Protein AF-A0A0F9HYZ2-F1 (afdb_monomer)

Nearest PDB structures (foldseek):
  9g2z-assembly1_A  TM=2.216E-01  e=3.997E-01  Mycolicibacterium thermoresistibile ATCC 19527
  6b85-assembly1_J  TM=2.898E-01  e=3.476E+00  synthetic construct
  7t54-assembly1_A  TM=2.274E-01  e=3.948E+00  Acetivibrio thermocellus

Sequence (297 aa):
MLEGAAPRLAAAKRIWLPALTAAGLQQLTAVLLAAVLAETLLLRGVTRIGVHVPKGEGVTGVFQAASFLGSLAFNVASLLVIVLVVVILGSMVRRMEGGLSRPALVGLSGAMLLGLVLSLTTDALAADALFGVAVALLVGFITIVTISERRIGPAATLALILVAAAYLSYQYYVLSYLFYRILDYGAVPPLTIEVLRLGEALAVVAAAAAFWAWGLPRWRWVGKVGLAAVAAVLLALIIAGLSPASTMAILALWTTGLSLVLPFPVYLIALALYLLTLVACWRSGNAFWIAAGLLLV

pLDDT: mean 78.29, std 16.21, range [29.73, 96.56]

Radius of gyration: 22.11 Å; Cα contacts (8 Å, |Δi|>4): 276; chains: 1; bounding box: 71×53×55 Å

Secondary structure (DSSP, 8-state):
---------------------HHHHHHHHHHHHHHHHHHIIIIIIIIHHTTSS---HHHHHHHHHHHHHHHHHHHHHHHHHHHHHHHHHHHHHHHSPSSTHHHHHHHHHHHHHHHHHHHHH---HHHHHHHHHHHHHHHHHHHHHHHHHS---HHHHHHHHHHHHHHHHHHHHHHHHHHHHHTT--SPPTTHHHHHHHHHHHHHHHHHHHIIIIIGGGGGGTHHHHHHHHHHHHHHHHHHHTS-HHHHHHHHHHHH-----S-HHHHHHHHHHHHHHHHHHHHTT-HHHHHHHTT--

Foldseek 3Di:
DDDDDDDDDDPPPPPCPDPCDLVNLLVLLVLLVVLLVLLCCLPLNLLLVVVVDDDDPVNVVSNVVSNVSSVVSVVSNVVSLVVLVCSVLVVVLVPDDDDPLNVLSVVLVVQLVQLVVCVVVDVDLVSVLSNLVSVLVNLVSCLVCCVVVDPADPLVNLLSVLLSQLVNLQSCLVNQVSVCVVVVPPDDRPCNVVSNVVSLVSLLVSLVSLCVRQQVVQVVQCPPVNVVVLVVVLVVVVVVVVPPPVSVQVSCCVSPVDNCPDPPVSVSVSSSSLSSSLSSCSSVSVSVVNSVSVVSD

Structure (mmCIF, N/CA/C/O backbone):
data_AF-A0A0F9HYZ2-F1
#
_entry.id   AF-A0A0F9HYZ2-F1
#
loop_
_atom_site.group_PDB
_atom_site.id
_atom_site.type_symbol
_atom_site.label_atom_id
_atom_site.label_alt_id
_atom_site.label_comp_id
_atom_site.label_asym_id
_atom_site.label_entity_id
_atom_site.label_seq_id
_atom_site.pdbx_PDB_ins_code
_atom_site.Cartn_x
_atom_site.Cartn_y
_atom_site.Cartn_z
_atom_site.occupancy
_atom_site.B_iso_or_equiv
_atom_site.auth_seq_id
_atom_site.auth_comp_id
_atom_site.auth_asym_id
_atom_site.auth_atom_id
_atom_site.pdbx_PDB_model_num
ATOM 1 N N . MET A 1 1 ? -50.103 28.828 26.761 1.00 36.81 1 MET A N 1
ATOM 2 C CA . MET A 1 1 ? -51.012 28.235 25.758 1.00 36.81 1 MET A CA 1
ATOM 3 C C . MET A 1 1 ? -50.495 28.651 24.390 1.00 36.81 1 MET A C 1
ATOM 5 O O . MET A 1 1 ? -50.517 29.836 24.106 1.00 36.81 1 MET A O 1
ATOM 9 N N . LEU A 1 2 ? -49.664 27.783 23.800 1.00 34.94 2 LEU A N 1
ATOM 10 C CA . LEU A 1 2 ? -49.895 27.090 22.513 1.00 34.94 2 LEU A CA 1
ATOM 11 C C . LEU A 1 2 ? -49.725 28.042 21.313 1.00 34.94 2 LEU A C 1
ATOM 13 O O . LEU A 1 2 ? -50.524 28.944 21.125 1.00 34.94 2 LEU A O 1
ATOM 17 N N . GLU A 1 3 ? -48.558 28.039 20.665 1.00 36.94 3 GLU A N 1
ATOM 18 C CA . GLU A 1 3 ? -48.157 27.130 19.563 1.00 36.94 3 GLU A CA 1
ATOM 19 C C . GLU A 1 3 ? -48.729 27.552 18.198 1.00 36.94 3 GLU A C 1
ATOM 21 O O . GLU A 1 3 ? -49.930 27.720 18.033 1.00 36.94 3 GLU A O 1
ATOM 26 N N . GLY A 1 4 ? -47.846 27.692 17.204 1.00 33.38 4 GLY A N 1
ATOM 27 C CA . GLY A 1 4 ? -48.198 28.023 15.818 1.00 33.38 4 GLY A CA 1
ATOM 28 C C . GLY A 1 4 ? -46.956 28.329 14.976 1.00 33.38 4 GLY A C 1
ATOM 29 O O . GLY A 1 4 ? -46.698 29.471 14.630 1.00 33.38 4 GLY A O 1
ATOM 30 N N . ALA A 1 5 ? -46.042 27.365 14.851 1.00 33.62 5 ALA A N 1
ATOM 31 C CA . ALA A 1 5 ? -45.864 26.576 13.624 1.00 33.62 5 ALA A CA 1
ATOM 32 C C . ALA A 1 5 ? -45.033 27.293 12.539 1.00 33.62 5 ALA A C 1
ATOM 34 O O . ALA A 1 5 ? -45.554 27.847 11.575 1.00 33.62 5 ALA A O 1
ATOM 35 N N . ALA A 1 6 ? -43.706 27.195 12.672 1.00 33.78 6 ALA A N 1
ATOM 36 C CA . ALA A 1 6 ? -42.791 27.390 11.553 1.00 33.78 6 ALA A CA 1
ATOM 37 C C . ALA A 1 6 ? -42.947 26.225 10.548 1.00 33.78 6 ALA A C 1
ATOM 39 O O . ALA A 1 6 ? -43.028 25.062 10.965 1.00 33.78 6 ALA A O 1
ATOM 40 N N . PRO A 1 7 ? -43.000 26.500 9.233 1.00 39.50 7 PRO A N 1
ATOM 41 C CA . PRO A 1 7 ? -43.232 25.481 8.224 1.00 39.50 7 PRO A CA 1
ATOM 42 C C . PRO A 1 7 ? -42.049 24.516 8.115 1.00 39.50 7 PRO A C 1
ATOM 44 O O . PRO A 1 7 ? -40.881 24.899 8.044 1.00 39.50 7 PRO A O 1
ATOM 47 N N . ARG A 1 8 ? -42.415 23.233 8.088 1.00 34.19 8 ARG A N 1
ATOM 48 C CA . ARG A 1 8 ? -41.577 22.058 7.860 1.00 34.19 8 ARG A CA 1
ATOM 49 C C . ARG A 1 8 ? -40.626 22.293 6.685 1.00 34.19 8 ARG A C 1
ATOM 51 O O . ARG A 1 8 ? -41.053 22.298 5.532 1.00 34.19 8 ARG A O 1
ATOM 58 N N . LEU A 1 9 ? -39.334 22.415 6.987 1.00 35.69 9 LEU A N 1
ATOM 59 C CA . LEU A 1 9 ? -38.276 22.226 6.004 1.00 35.69 9 LEU A CA 1
ATOM 60 C C . LEU A 1 9 ? -38.453 20.841 5.391 1.00 35.69 9 LEU A C 1
ATOM 62 O O . LEU A 1 9 ? -38.445 19.819 6.083 1.00 35.69 9 LEU A O 1
ATOM 66 N N . ALA A 1 10 ? -38.690 20.871 4.085 1.00 34.06 10 ALA A N 1
ATOM 67 C CA . ALA A 1 10 ? -38.889 19.733 3.224 1.00 34.06 10 ALA A CA 1
ATOM 68 C C . ALA A 1 10 ? -37.905 18.618 3.573 1.00 34.06 10 ALA A C 1
ATOM 70 O O . ALA A 1 10 ? -36.692 18.824 3.653 1.00 34.06 10 ALA A O 1
ATOM 71 N N . ALA A 1 11 ? -38.470 17.430 3.770 1.00 33.75 11 ALA A N 1
ATOM 72 C CA . ALA A 1 11 ? -37.753 16.180 3.856 1.00 33.75 11 ALA A CA 1
ATOM 73 C C . ALA A 1 11 ? -36.820 16.063 2.644 1.00 33.75 11 ALA A C 1
ATOM 75 O O . ALA A 1 11 ? -37.230 15.656 1.556 1.00 33.75 11 ALA A O 1
ATOM 76 N N . ALA A 1 12 ? -35.553 16.433 2.840 1.00 34.28 12 ALA A N 1
ATOM 77 C CA . ALA A 1 12 ? -34.480 16.069 1.942 1.00 34.28 12 ALA A CA 1
ATOM 78 C C . ALA A 1 12 ? -34.480 14.544 1.909 1.00 34.28 12 ALA A C 1
ATOM 80 O O . ALA A 1 12 ? -34.113 13.885 2.885 1.00 34.28 12 ALA A O 1
ATOM 81 N N . LYS A 1 13 ? -35.008 14.013 0.804 1.00 32.47 13 LYS A N 1
ATOM 82 C CA . LYS A 1 13 ? -35.040 12.607 0.421 1.00 32.47 13 LYS A CA 1
ATOM 83 C C . LYS A 1 13 ? -33.661 12.033 0.753 1.00 32.47 13 LYS A C 1
ATOM 85 O O . LYS A 1 13 ? -32.703 12.261 0.018 1.00 32.47 13 LYS A O 1
ATOM 90 N N . ARG A 1 14 ? -33.536 11.374 1.914 1.00 35.06 14 ARG A N 1
ATOM 91 C CA . ARG A 1 14 ? -32.317 10.663 2.310 1.00 35.06 14 ARG A CA 1
ATOM 92 C C . ARG A 1 14 ? -32.100 9.646 1.209 1.00 35.06 14 ARG A C 1
ATOM 94 O O . ARG A 1 14 ? -32.836 8.665 1.133 1.00 35.06 14 ARG A O 1
ATOM 101 N N . ILE A 1 15 ? -31.142 9.923 0.332 1.00 31.34 15 ILE A N 1
ATOM 102 C CA . ILE A 1 15 ? -30.637 8.947 -0.619 1.00 31.34 15 ILE A CA 1
ATOM 103 C C . ILE A 1 15 ? -30.218 7.761 0.247 1.00 31.34 15 ILE A C 1
ATOM 105 O O . ILE A 1 15 ? -29.284 7.860 1.047 1.00 31.34 15 ILE A O 1
ATOM 109 N N . TRP A 1 16 ? -31.000 6.686 0.164 1.00 29.73 16 TRP A N 1
ATOM 110 C CA . TRP A 1 16 ? -30.748 5.408 0.811 1.00 29.73 16 TRP A CA 1
ATOM 111 C C . TRP A 1 16 ? -29.497 4.807 0.166 1.00 29.73 16 TRP A C 1
ATOM 113 O O . TRP A 1 16 ? -29.567 3.926 -0.680 1.00 29.73 16 TRP A O 1
ATOM 123 N N . LEU A 1 17 ? -28.325 5.324 0.527 1.00 41.1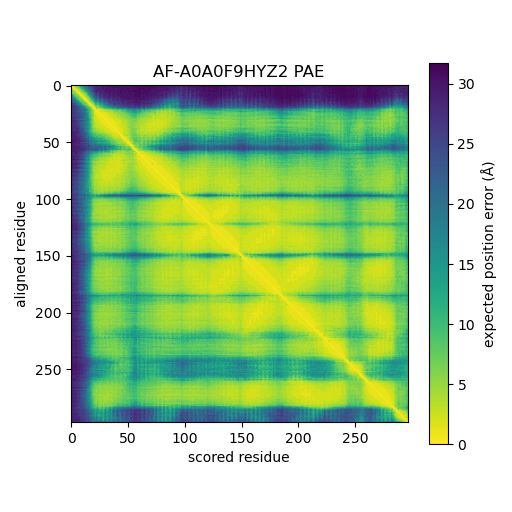2 17 LEU A N 1
ATOM 124 C CA . LEU A 1 17 ? -27.085 4.591 0.344 1.00 41.12 17 LEU A CA 1
ATOM 125 C C . LEU A 1 17 ? -27.088 3.501 1.417 1.00 41.12 17 LEU A C 1
ATOM 127 O O . LEU A 1 17 ? -27.117 3.862 2.601 1.00 41.12 17 LEU A O 1
ATOM 131 N N . PRO A 1 18 ? -27.105 2.210 1.035 1.00 40.06 18 PRO A N 1
ATOM 132 C CA . PRO A 1 18 ? -27.163 1.117 1.989 1.00 40.06 18 PRO A CA 1
ATOM 133 C C . PRO A 1 18 ? -26.040 1.314 3.000 1.00 40.06 18 PRO A C 1
ATOM 135 O O . PRO A 1 18 ? -24.881 1.523 2.636 1.00 40.06 18 PRO A O 1
ATOM 138 N N . ALA A 1 19 ? -26.390 1.323 4.285 1.00 46.69 19 ALA A N 1
ATOM 139 C CA . ALA A 1 19 ? -25.389 1.227 5.328 1.00 46.69 19 ALA A CA 1
ATOM 140 C C . ALA A 1 19 ? -24.615 -0.065 5.047 1.00 46.69 19 ALA A C 1
ATOM 142 O O . ALA A 1 19 ? -25.206 -1.142 5.119 1.00 46.69 19 ALA A O 1
ATOM 143 N N . LEU A 1 20 ? -23.341 0.037 4.645 1.00 56.59 20 LEU A N 1
ATOM 144 C CA . LEU A 1 20 ? -22.510 -1.144 4.439 1.00 56.59 20 LEU A CA 1
ATOM 145 C C . LEU A 1 20 ? -22.512 -1.930 5.746 1.00 56.59 20 LEU A C 1
ATOM 147 O O . LEU A 1 20 ? -21.946 -1.502 6.755 1.00 56.59 20 LEU A O 1
ATOM 151 N N . THR A 1 21 ? -23.202 -3.064 5.731 1.00 68.38 21 THR A N 1
ATOM 152 C CA . THR A 1 21 ? -23.179 -4.006 6.836 1.00 68.38 21 THR A CA 1
ATOM 153 C C . THR A 1 21 ? -21.754 -4.541 6.952 1.00 68.38 21 THR A C 1
ATOM 155 O O . THR A 1 21 ? -21.023 -4.619 5.961 1.00 68.38 21 THR A O 1
ATOM 158 N N . ALA A 1 22 ? -21.330 -4.922 8.159 1.00 66.12 22 ALA A N 1
ATOM 159 C CA . ALA A 1 22 ? -20.013 -5.531 8.360 1.00 66.12 22 ALA A CA 1
ATOM 160 C C . ALA A 1 22 ? -19.781 -6.727 7.410 1.00 66.12 22 ALA A C 1
ATOM 162 O O . ALA A 1 22 ? -18.667 -6.925 6.934 1.00 66.12 22 ALA A O 1
ATOM 163 N N . ALA A 1 23 ? -20.856 -7.445 7.063 1.00 69.81 23 ALA A N 1
ATOM 164 C CA . ALA A 1 23 ? -20.866 -8.521 6.079 1.00 69.81 23 ALA A CA 1
ATOM 165 C C . ALA A 1 23 ? -20.547 -8.050 4.649 1.00 69.81 23 ALA A C 1
ATOM 167 O O . ALA A 1 23 ? -19.760 -8.698 3.966 1.00 69.81 23 ALA A O 1
ATOM 168 N N . GLY A 1 24 ? -21.107 -6.922 4.198 1.00 73.69 24 GLY A N 1
ATOM 169 C CA . GLY A 1 24 ? -20.820 -6.374 2.869 1.00 73.69 24 GLY A CA 1
ATOM 170 C C . GLY A 1 24 ? -19.368 -5.916 2.728 1.00 73.69 24 GLY A C 1
ATOM 171 O O . GLY A 1 24 ? -18.732 -6.177 1.710 1.00 73.69 24 GLY A O 1
ATOM 172 N N . LEU A 1 25 ? -18.813 -5.299 3.778 1.00 71.81 25 LEU A N 1
ATOM 173 C CA . LEU A 1 25 ? -17.406 -4.901 3.782 1.00 71.81 25 LEU A CA 1
ATOM 174 C C . LEU A 1 25 ? -16.499 -6.134 3.791 1.00 71.81 25 LEU A C 1
ATOM 176 O O . LEU A 1 25 ? -15.576 -6.209 2.993 1.00 71.81 25 LEU A O 1
ATOM 180 N N . GLN A 1 26 ? -16.825 -7.143 4.603 1.00 72.50 26 GLN A N 1
ATOM 181 C CA . GLN A 1 26 ? -16.119 -8.418 4.589 1.00 72.50 26 GLN A CA 1
ATOM 182 C C . GLN A 1 26 ? -16.150 -9.058 3.194 1.00 72.50 26 GLN A C 1
ATOM 184 O O . GLN A 1 26 ? -15.096 -9.361 2.659 1.00 72.50 26 GLN A O 1
ATOM 189 N N . GLN A 1 27 ? -17.309 -9.200 2.548 1.00 78.38 27 GLN A N 1
ATOM 190 C CA . GLN A 1 27 ? -17.395 -9.773 1.197 1.00 78.38 27 GLN A CA 1
ATOM 191 C C . GLN A 1 27 ? -16.542 -9.015 0.177 1.00 78.38 27 GLN A C 1
ATOM 193 O O . GLN A 1 27 ? -15.761 -9.639 -0.539 1.00 78.38 27 GLN A O 1
ATOM 198 N N . LEU A 1 28 ? -16.635 -7.683 0.149 1.00 76.69 28 LEU A N 1
ATOM 199 C CA . LEU A 1 28 ? -15.840 -6.857 -0.761 1.00 76.69 28 LEU A CA 1
ATOM 200 C C . LEU A 1 28 ? -14.340 -7.084 -0.552 1.00 76.69 28 LEU A C 1
ATOM 202 O O . LEU A 1 28 ? -13.576 -7.223 -1.504 1.00 76.69 28 LEU A O 1
ATOM 206 N N . THR A 1 29 ? -13.935 -7.207 0.706 1.00 73.38 29 THR A N 1
ATOM 207 C CA . THR A 1 29 ? -12.559 -7.479 1.081 1.00 73.38 29 THR A CA 1
ATOM 208 C C . THR A 1 29 ? -12.093 -8.900 0.716 1.00 73.38 29 THR A C 1
ATOM 210 O O . THR A 1 29 ? -10.941 -9.074 0.325 1.00 73.38 29 THR A O 1
ATOM 213 N N . ALA A 1 30 ? -12.970 -9.911 0.761 1.00 74.75 30 ALA A N 1
ATOM 214 C CA . ALA A 1 30 ? -12.662 -11.267 0.279 1.00 74.75 30 ALA A CA 1
ATOM 215 C C . ALA A 1 30 ? -12.437 -11.283 -1.231 1.00 74.75 30 ALA A C 1
ATOM 217 O O . ALA A 1 30 ? -11.479 -11.892 -1.701 1.00 74.75 30 ALA A O 1
ATOM 218 N N . VAL A 1 31 ? -13.323 -10.623 -1.980 1.00 80.38 31 VAL A N 1
ATOM 219 C CA . VAL A 1 31 ? -13.220 -10.556 -3.442 1.00 80.38 31 VAL A CA 1
ATOM 220 C C . VAL A 1 31 ? -11.954 -9.803 -3.839 1.00 80.38 31 VAL A C 1
ATOM 222 O O . VAL A 1 31 ? -11.234 -10.263 -4.720 1.00 80.38 31 VAL A O 1
ATOM 225 N N . LEU A 1 32 ? -11.633 -8.707 -3.145 1.00 80.62 32 LEU A N 1
ATOM 226 C CA . LEU A 1 32 ? -10.382 -7.983 -3.352 1.00 80.62 32 LEU A CA 1
ATOM 227 C C . LEU A 1 32 ? -9.166 -8.883 -3.102 1.00 80.62 32 LEU A C 1
ATOM 229 O O . LEU A 1 32 ? -8.286 -8.958 -3.951 1.00 80.62 32 LEU A O 1
ATOM 233 N N . LEU A 1 33 ? -9.131 -9.606 -1.980 1.00 74.94 33 LEU A N 1
ATOM 234 C CA . LEU A 1 33 ? -8.027 -10.513 -1.662 1.00 74.94 33 LEU A CA 1
ATOM 235 C C . LEU A 1 33 ? -7.877 -11.618 -2.717 1.00 74.94 33 LEU A C 1
ATOM 237 O O . LEU A 1 33 ? -6.766 -11.914 -3.144 1.00 74.94 33 LEU A O 1
ATOM 241 N N . ALA A 1 34 ? -8.987 -12.201 -3.174 1.00 75.81 34 ALA A N 1
ATOM 242 C CA . ALA A 1 34 ? -8.970 -13.198 -4.240 1.00 75.81 34 ALA A CA 1
ATOM 243 C C . ALA A 1 34 ? -8.443 -12.616 -5.563 1.00 75.81 34 ALA A C 1
ATOM 245 O O . ALA A 1 34 ? -7.627 -13.256 -6.222 1.00 75.81 34 ALA A O 1
ATOM 246 N N . ALA A 1 35 ? -8.862 -11.400 -5.926 1.00 80.81 35 ALA A N 1
ATOM 247 C CA . ALA A 1 35 ? -8.400 -10.714 -7.130 1.00 80.81 35 ALA A CA 1
ATOM 248 C C . ALA A 1 35 ? -6.902 -10.374 -7.059 1.00 80.81 35 ALA A C 1
ATOM 250 O O . ALA A 1 35 ? -6.179 -10.629 -8.017 1.00 80.81 35 ALA A O 1
ATOM 251 N N . VAL A 1 36 ? -6.420 -9.878 -5.914 1.00 77.75 36 VAL A N 1
ATOM 252 C CA . VAL A 1 36 ? -4.993 -9.593 -5.685 1.00 77.75 36 VAL A CA 1
ATOM 253 C C . VAL A 1 36 ? -4.165 -10.874 -5.746 1.00 77.75 36 VAL A C 1
ATOM 255 O O . VAL A 1 36 ? -3.145 -10.905 -6.423 1.00 77.75 36 VAL A O 1
ATOM 258 N N . LEU A 1 37 ? -4.612 -11.961 -5.110 1.00 75.88 37 LEU A N 1
ATOM 259 C CA . LEU A 1 37 ? -3.916 -13.249 -5.187 1.00 75.88 37 LEU A CA 1
ATOM 260 C C . LEU A 1 37 ? -3.882 -13.793 -6.619 1.00 75.88 37 LEU A C 1
ATOM 262 O O . LEU A 1 37 ? -2.842 -14.276 -7.063 1.00 75.88 37 LEU A O 1
ATOM 266 N N . ALA A 1 38 ? -4.993 -13.698 -7.353 1.00 78.75 38 ALA A N 1
ATOM 267 C CA . ALA A 1 38 ? -5.055 -14.114 -8.749 1.00 78.75 38 ALA A CA 1
ATOM 268 C C . ALA A 1 38 ? -4.116 -13.277 -9.631 1.00 78.75 38 ALA A C 1
ATOM 270 O O . ALA A 1 38 ? -3.364 -13.846 -10.416 1.00 78.75 38 ALA A O 1
ATOM 271 N N . GLU A 1 39 ? -4.098 -11.953 -9.470 1.00 83.81 39 GLU A N 1
ATOM 272 C CA . GLU A 1 39 ? -3.159 -11.061 -10.160 1.00 83.81 39 GLU A CA 1
ATOM 273 C C . GLU A 1 39 ? -1.708 -11.395 -9.810 1.00 83.81 39 GLU A C 1
ATOM 275 O O . GLU A 1 39 ? -0.867 -11.533 -10.697 1.00 83.81 39 GLU A O 1
ATOM 280 N N . THR A 1 40 ? -1.409 -11.603 -8.531 1.00 73.44 40 THR A N 1
ATOM 281 C CA . THR A 1 40 ? -0.042 -11.865 -8.085 1.00 73.44 40 THR A CA 1
ATOM 282 C C . THR A 1 40 ? 0.458 -13.202 -8.627 1.00 73.44 40 THR A C 1
ATOM 284 O O . THR A 1 40 ? 1.601 -13.303 -9.063 1.00 73.44 40 THR A O 1
ATOM 287 N N . LEU A 1 41 ? -0.388 -14.232 -8.667 1.00 73.56 41 LEU A N 1
ATOM 288 C CA . LEU A 1 41 ? -0.012 -15.534 -9.218 1.00 73.56 41 LEU A CA 1
ATOM 289 C C . LEU A 1 41 ? 0.072 -15.507 -10.749 1.00 73.56 41 LEU A C 1
ATOM 291 O O . LEU A 1 41 ? 1.088 -15.912 -11.313 1.00 73.56 41 LEU A O 1
ATOM 295 N N . LEU A 1 42 ? -0.976 -15.027 -11.423 1.00 79.38 42 LEU A N 1
ATOM 296 C CA . LEU A 1 42 ? -1.118 -15.110 -12.880 1.00 79.38 42 LEU A CA 1
ATOM 297 C C . LEU A 1 42 ? -0.330 -14.025 -13.611 1.00 79.38 42 LEU A C 1
ATOM 299 O O . LEU A 1 42 ? 0.331 -14.312 -14.603 1.00 79.38 42 LEU A O 1
ATOM 303 N N . LEU A 1 43 ? -0.373 -12.784 -13.128 1.00 74.94 43 LEU A N 1
ATOM 304 C CA . LEU A 1 43 ? 0.376 -11.693 -13.735 1.00 74.94 43 LEU A CA 1
ATOM 305 C C . LEU A 1 43 ? 1.810 -11.710 -13.211 1.00 74.94 43 LEU A C 1
ATOM 307 O O . LEU A 1 43 ? 2.739 -12.002 -13.958 1.00 74.94 43 LEU A O 1
ATOM 311 N N . ARG A 1 44 ? 2.019 -11.442 -11.921 1.00 70.12 44 ARG A N 1
ATOM 312 C CA . ARG A 1 44 ? 3.37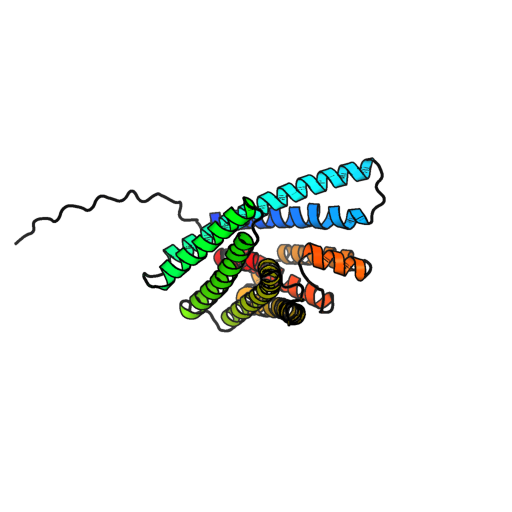5 -11.239 -11.381 1.00 70.12 44 ARG A CA 1
ATOM 313 C C . ARG A 1 44 ? 4.206 -12.519 -11.345 1.00 70.12 44 ARG A C 1
ATOM 315 O O . ARG A 1 44 ? 5.384 -12.463 -11.684 1.00 70.12 44 ARG A O 1
ATOM 322 N N . GLY A 1 45 ? 3.607 -13.648 -10.980 1.00 67.69 45 GLY A N 1
ATOM 323 C CA . GLY A 1 45 ? 4.269 -14.949 -10.932 1.00 67.69 45 GLY A CA 1
ATOM 324 C C . GLY A 1 45 ? 4.548 -15.485 -12.329 1.00 67.69 45 GLY A C 1
ATOM 325 O O . GLY A 1 45 ? 5.701 -15.563 -12.747 1.00 67.69 45 GLY A O 1
ATOM 326 N N . VAL A 1 46 ? 3.495 -15.821 -13.078 1.00 70.56 46 VAL A N 1
ATOM 327 C CA . VAL A 1 46 ? 3.653 -16.471 -14.385 1.00 70.56 46 VAL A CA 1
ATOM 328 C C . VAL A 1 46 ? 4.385 -15.552 -15.367 1.00 70.56 46 VAL A C 1
ATOM 330 O O . VAL A 1 46 ? 5.448 -15.929 -15.845 1.00 70.56 46 VAL A O 1
ATOM 333 N N . THR A 1 47 ? 3.925 -14.326 -15.633 1.00 66.25 47 THR A N 1
ATOM 334 C CA . THR A 1 47 ? 4.512 -13.526 -16.735 1.00 66.25 47 THR A CA 1
ATOM 335 C C . THR A 1 47 ? 5.977 -13.148 -16.531 1.00 66.25 47 THR A C 1
ATOM 337 O O . THR A 1 47 ? 6.721 -13.040 -17.506 1.00 66.25 47 THR A O 1
ATOM 340 N N . ARG A 1 48 ? 6.421 -13.002 -15.278 1.00 67.25 48 ARG A N 1
ATOM 341 C CA . ARG A 1 48 ? 7.796 -12.589 -14.973 1.00 67.25 48 ARG A CA 1
ATOM 342 C C . ARG A 1 48 ? 8.755 -13.759 -14.837 1.00 67.25 48 ARG A C 1
ATOM 344 O O . ARG A 1 48 ? 9.892 -13.644 -15.280 1.00 67.25 48 ARG A O 1
ATOM 351 N N . ILE A 1 49 ? 8.290 -14.908 -14.340 1.00 64.00 49 ILE A N 1
ATOM 352 C CA . ILE A 1 49 ? 9.042 -16.169 -14.447 1.00 64.00 49 ILE A CA 1
ATOM 353 C C . ILE A 1 49 ? 9.146 -16.589 -15.922 1.00 64.00 49 ILE A C 1
ATOM 355 O O . ILE A 1 49 ? 10.178 -17.094 -16.357 1.00 64.00 49 ILE A O 1
ATOM 359 N N . GLY A 1 50 ? 8.120 -16.296 -16.725 1.00 59.72 50 GLY A N 1
ATOM 360 C CA . GLY A 1 50 ? 8.065 -16.587 -18.158 1.00 59.72 50 GLY A CA 1
ATOM 361 C C . GLY A 1 50 ? 9.112 -15.903 -19.025 1.00 59.72 50 GLY A C 1
ATOM 362 O O . GLY A 1 50 ? 9.319 -16.319 -20.164 1.00 59.72 50 GLY A O 1
ATOM 363 N N . VAL A 1 51 ? 9.806 -14.891 -18.502 1.00 63.44 51 VAL A N 1
ATOM 364 C CA . VAL A 1 51 ? 10.971 -14.289 -19.166 1.00 63.44 51 VAL A CA 1
ATOM 365 C C . VAL A 1 51 ? 12.153 -15.266 -19.198 1.00 63.44 51 VAL A C 1
ATOM 367 O O . VAL A 1 51 ? 12.971 -15.209 -20.111 1.00 63.44 51 VAL A O 1
ATOM 370 N N . HIS A 1 52 ? 12.214 -16.203 -18.249 1.00 64.00 52 HIS A N 1
ATOM 371 C CA . HIS A 1 52 ? 13.301 -17.174 -18.105 1.00 64.00 52 HIS A CA 1
ATOM 372 C C . HIS A 1 52 ? 12.970 -18.568 -18.662 1.00 64.00 52 HIS A C 1
ATOM 374 O O . HIS A 1 52 ? 13.824 -19.452 -18.633 1.00 64.00 52 HIS A O 1
ATOM 380 N N . VAL A 1 53 ?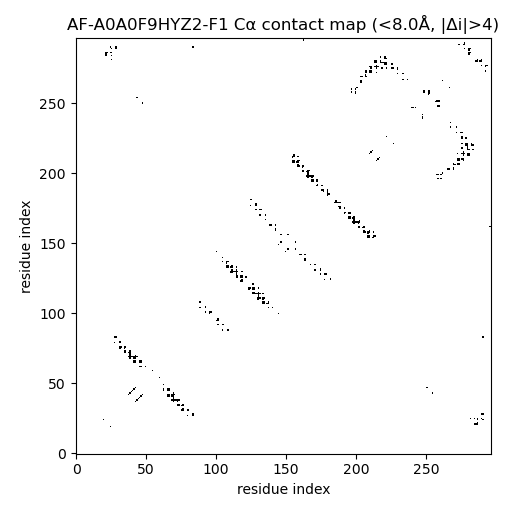 11.755 -18.781 -19.180 1.00 65.00 53 VAL A N 1
ATOM 381 C CA . VAL A 1 53 ? 11.318 -20.070 -19.737 1.00 65.00 53 VAL A CA 1
ATOM 382 C C . VAL A 1 53 ? 11.420 -20.034 -21.269 1.00 65.00 53 VAL A C 1
ATOM 384 O O . VAL A 1 53 ? 10.842 -19.134 -21.885 1.00 65.00 53 VAL A O 1
ATOM 387 N N . PRO A 1 54 ? 12.108 -20.996 -21.918 1.00 65.31 54 PRO A N 1
ATOM 388 C CA . PRO A 1 54 ? 12.132 -21.085 -23.374 1.00 65.31 54 PRO A CA 1
ATOM 389 C C . PRO A 1 54 ? 10.714 -21.304 -23.919 1.00 65.31 54 PRO A C 1
ATOM 391 O O . PRO A 1 54 ? 10.012 -22.243 -23.540 1.00 65.31 54 PRO A O 1
ATOM 394 N N . LYS A 1 55 ? 10.273 -20.403 -24.800 1.00 63.47 55 LYS A N 1
ATOM 395 C CA . LYS A 1 55 ? 8.886 -20.338 -25.272 1.00 63.47 55 LYS A CA 1
ATOM 396 C C . LYS A 1 55 ? 8.687 -21.244 -26.488 1.00 63.47 55 LYS A C 1
ATOM 398 O O . LYS A 1 55 ? 8.906 -20.822 -27.617 1.00 63.47 55 LYS A O 1
ATOM 403 N N . GLY A 1 56 ? 8.267 -22.488 -26.259 1.00 73.88 56 GLY A N 1
ATOM 404 C CA . GLY A 1 56 ? 7.646 -23.311 -27.306 1.00 73.88 56 GLY A CA 1
ATOM 405 C C . GLY A 1 56 ? 6.227 -22.823 -27.640 1.00 73.88 56 GLY A C 1
ATOM 406 O O . GLY A 1 56 ? 5.622 -22.083 -26.860 1.00 73.88 56 GLY A O 1
ATOM 407 N N . GLU A 1 57 ? 5.661 -23.248 -28.772 1.00 66.94 57 GLU A N 1
ATOM 408 C CA . GLU A 1 57 ? 4.347 -22.769 -29.249 1.00 66.94 57 GLU A CA 1
ATOM 409 C C . GLU A 1 57 ? 3.209 -22.984 -28.227 1.00 66.94 57 GLU A C 1
ATOM 411 O O . GLU A 1 57 ? 2.427 -22.069 -27.975 1.00 66.94 57 GLU A O 1
ATOM 416 N N . GLY A 1 58 ? 3.176 -24.130 -27.532 1.00 69.06 58 GLY A N 1
ATOM 417 C CA . GLY A 1 58 ? 2.185 -24.398 -26.475 1.00 69.06 58 GLY A CA 1
ATOM 418 C C . GLY A 1 58 ? 2.397 -23.593 -25.184 1.00 69.06 58 GLY A C 1
ATOM 419 O O . GLY A 1 58 ? 1.442 -23.251 -24.488 1.00 69.06 58 GLY A O 1
ATOM 420 N N . VAL A 1 59 ? 3.644 -23.231 -24.879 1.00 74.56 59 VAL A N 1
ATOM 421 C CA . VAL A 1 59 ? 4.009 -22.451 -23.687 1.00 74.56 59 VAL A CA 1
ATOM 422 C C . VAL A 1 59 ? 3.579 -20.989 -23.855 1.00 74.56 59 VAL A C 1
ATOM 424 O O . VAL A 1 59 ? 3.090 -20.366 -22.913 1.00 74.56 59 VAL A O 1
ATOM 427 N N . THR A 1 60 ? 3.668 -20.460 -25.077 1.00 77.31 60 THR A N 1
ATOM 428 C CA . THR A 1 60 ? 3.244 -19.093 -25.411 1.00 77.31 60 THR A CA 1
ATOM 429 C C . THR A 1 60 ? 1.748 -18.868 -25.173 1.00 77.31 60 THR A C 1
ATOM 431 O O . THR A 1 60 ? 1.380 -17.848 -24.590 1.00 77.31 60 THR A O 1
ATOM 434 N N . GLY A 1 61 ? 0.890 -19.825 -25.546 1.00 79.62 61 GLY A N 1
ATOM 435 C CA . GLY A 1 61 ? -0.558 -19.729 -25.316 1.00 79.62 61 GLY A CA 1
ATOM 436 C C . GLY A 1 61 ? -0.928 -19.687 -23.829 1.00 79.62 61 GLY A C 1
ATOM 437 O O . GLY A 1 61 ? -1.747 -18.866 -23.414 1.00 79.62 61 GLY A O 1
ATOM 438 N N . VAL A 1 62 ? -0.261 -20.501 -23.001 1.00 79.75 62 VAL A N 1
ATOM 439 C CA . VAL A 1 62 ? -0.440 -20.486 -21.537 1.00 79.75 62 VAL A CA 1
ATOM 440 C C . VAL A 1 62 ? -0.007 -19.142 -20.946 1.00 79.75 62 VAL A C 1
ATOM 442 O O . VAL A 1 62 ? -0.729 -18.580 -20.123 1.00 79.75 62 VAL A O 1
ATOM 445 N N . PHE A 1 63 ? 1.122 -18.582 -21.396 1.00 80.12 63 PHE A N 1
ATOM 446 C CA . PHE A 1 63 ? 1.569 -17.256 -20.958 1.00 80.12 63 PHE A CA 1
ATOM 447 C C . PHE A 1 63 ? 0.606 -16.141 -21.361 1.00 80.12 63 PHE A C 1
ATOM 449 O O . PHE A 1 63 ? 0.338 -15.257 -20.554 1.00 80.12 63 PHE A O 1
ATOM 456 N N . GLN A 1 64 ? 0.069 -16.167 -22.582 1.00 82.56 64 GLN A N 1
ATOM 457 C CA . GLN A 1 64 ? -0.905 -15.170 -23.030 1.00 82.56 64 GLN A CA 1
ATOM 458 C C . GLN A 1 64 ? -2.204 -15.246 -22.223 1.00 82.56 64 GLN A C 1
ATOM 460 O O . GLN A 1 64 ? -2.696 -14.212 -21.772 1.00 82.56 64 GLN A O 1
ATOM 465 N N . ALA A 1 65 ? -2.720 -16.454 -21.978 1.00 85.88 65 ALA A N 1
ATOM 466 C CA . ALA A 1 65 ? -3.905 -16.652 -21.149 1.00 85.88 65 ALA A CA 1
ATOM 467 C C . ALA A 1 65 ? -3.672 -16.188 -19.701 1.00 85.88 65 ALA A C 1
ATOM 469 O O . ALA A 1 65 ? -4.500 -15.466 -19.146 1.00 85.88 65 ALA A O 1
ATOM 470 N N . ALA A 1 66 ? -2.527 -16.541 -19.106 1.00 83.94 66 ALA A N 1
ATOM 471 C CA . ALA A 1 66 ? -2.158 -16.109 -17.760 1.00 83.94 66 ALA A CA 1
ATOM 472 C C . ALA A 1 66 ? -1.985 -14.585 -17.665 1.00 83.94 66 ALA A C 1
ATOM 474 O O . ALA A 1 66 ? -2.518 -13.980 -16.739 1.00 83.94 66 ALA A O 1
ATOM 475 N N . SER A 1 67 ? -1.325 -13.952 -18.643 1.00 82.88 67 SER A N 1
ATOM 476 C CA . SER A 1 67 ? -1.220 -12.490 -18.736 1.00 82.88 67 SER A CA 1
ATOM 477 C C . SER A 1 67 ? -2.595 -11.835 -18.814 1.00 82.88 67 SER A C 1
ATOM 479 O O . SER A 1 67 ? -2.876 -10.922 -18.047 1.00 82.88 67 SER A O 1
ATOM 481 N N . PHE A 1 68 ? -3.471 -12.312 -19.704 1.00 86.75 68 PHE A N 1
ATOM 482 C CA . PHE A 1 68 ? -4.806 -11.741 -19.887 1.00 86.75 68 PHE A CA 1
ATOM 483 C C . PHE A 1 68 ? -5.653 -11.848 -18.614 1.00 86.75 68 PHE A C 1
ATOM 485 O O . PHE A 1 68 ? -6.199 -10.849 -18.145 1.00 86.75 68 PHE A O 1
ATOM 492 N N . LEU A 1 69 ? -5.724 -13.043 -18.018 1.00 87.38 69 LEU A N 1
ATOM 493 C CA . LEU A 1 69 ? -6.458 -13.267 -16.771 1.00 87.38 69 LEU A CA 1
ATOM 494 C C . LEU A 1 69 ? -5.841 -12.492 -15.601 1.00 87.38 69 LEU A C 1
ATOM 496 O O . LEU A 1 69 ? -6.570 -11.950 -14.775 1.00 87.38 69 LEU A O 1
ATOM 500 N N . GLY A 1 70 ? -4.512 -12.400 -15.551 1.00 83.75 70 GLY A N 1
ATOM 501 C CA . GLY A 1 70 ? -3.782 -11.615 -14.564 1.00 83.75 70 GLY A CA 1
ATOM 502 C C . GLY A 1 70 ? -4.068 -10.116 -14.674 1.00 83.75 70 GLY A C 1
ATOM 503 O O . GLY A 1 70 ? -4.351 -9.476 -13.665 1.00 83.75 70 GLY A O 1
ATOM 504 N N . SER A 1 71 ? -4.079 -9.555 -15.886 1.00 83.19 71 SER A N 1
ATOM 505 C CA . SER A 1 71 ? -4.457 -8.157 -16.134 1.00 83.19 71 SER A CA 1
ATOM 506 C C . SER A 1 71 ? -5.931 -7.892 -15.825 1.00 83.19 71 SER A C 1
ATOM 508 O O . SER A 1 71 ? -6.266 -6.849 -15.264 1.00 83.19 71 SER A O 1
ATOM 510 N N . LEU A 1 72 ? -6.824 -8.838 -16.132 1.00 88.56 72 LEU A N 1
ATOM 511 C CA . LEU A 1 72 ? -8.229 -8.743 -15.740 1.00 88.56 72 LEU A CA 1
ATOM 512 C C . LEU A 1 72 ? -8.365 -8.708 -14.210 1.00 88.56 72 LEU A C 1
ATOM 514 O O . LEU A 1 72 ? -9.057 -7.842 -13.676 1.00 88.56 72 LEU A O 1
ATOM 518 N N . ALA A 1 73 ? -7.668 -9.605 -13.507 1.00 85.56 73 ALA A N 1
ATOM 519 C CA . ALA A 1 73 ? -7.640 -9.640 -12.049 1.00 85.56 73 ALA A CA 1
ATOM 520 C C . ALA A 1 73 ? -7.066 -8.343 -11.455 1.00 85.56 73 ALA A C 1
ATOM 522 O O . ALA A 1 73 ? -7.644 -7.811 -10.509 1.00 85.56 73 ALA A O 1
ATOM 523 N N . PHE A 1 74 ? -6.006 -7.784 -12.052 1.00 82.75 74 PHE A N 1
ATOM 524 C CA . PHE A 1 74 ? -5.440 -6.485 -11.677 1.00 82.75 74 PHE A CA 1
ATOM 525 C C . PHE A 1 74 ? -6.461 -5.348 -11.792 1.00 82.75 74 PHE A C 1
ATOM 527 O O . PHE A 1 74 ? -6.622 -4.557 -10.861 1.00 82.75 74 PHE A O 1
ATOM 534 N N . ASN A 1 75 ? -7.187 -5.278 -12.910 1.00 87.06 75 ASN A N 1
ATOM 535 C CA . ASN A 1 75 ? -8.198 -4.245 -13.133 1.00 87.06 75 ASN A CA 1
ATOM 536 C C . ASN A 1 75 ? -9.360 -4.378 -12.142 1.00 87.06 75 ASN A C 1
ATOM 538 O O . ASN A 1 75 ? -9.797 -3.387 -11.558 1.00 87.06 75 ASN A O 1
ATOM 542 N N . VAL A 1 76 ? -9.828 -5.608 -11.903 1.00 86.31 76 VAL A N 1
ATOM 543 C CA . VAL A 1 76 ? -10.866 -5.888 -10.902 1.00 86.31 76 VAL A CA 1
ATOM 544 C C . VAL A 1 76 ? -10.388 -5.495 -9.504 1.00 86.31 76 VAL A C 1
ATOM 546 O O . VAL A 1 76 ? -11.110 -4.795 -8.798 1.00 86.31 76 VAL A O 1
ATOM 549 N N . ALA A 1 77 ? -9.170 -5.880 -9.115 1.00 84.88 77 ALA A N 1
ATOM 550 C CA . ALA A 1 77 ? -8.582 -5.496 -7.835 1.00 84.88 77 ALA A CA 1
ATOM 551 C C . ALA A 1 77 ? -8.487 -3.969 -7.700 1.00 84.88 77 ALA A C 1
ATOM 553 O O . ALA A 1 77 ? -8.928 -3.422 -6.695 1.00 84.88 77 ALA A O 1
ATOM 554 N N . SER A 1 78 ? -8.010 -3.273 -8.734 1.00 84.31 78 SER A N 1
ATOM 555 C CA . SER A 1 78 ? -7.884 -1.810 -8.743 1.00 84.31 78 SER A CA 1
ATOM 556 C C . SER A 1 78 ? -9.234 -1.115 -8.548 1.00 84.31 78 SER A C 1
ATOM 558 O O . SER A 1 78 ? -9.364 -0.233 -7.698 1.00 84.31 78 SER A O 1
ATOM 560 N N . LEU A 1 79 ? -10.275 -1.555 -9.265 1.00 87.50 79 LEU A N 1
ATOM 561 C CA . LEU A 1 79 ? -11.634 -1.034 -9.091 1.00 87.50 79 LEU A CA 1
ATOM 562 C C . LEU A 1 79 ? -12.172 -1.307 -7.682 1.00 87.50 79 LEU A C 1
ATOM 564 O O . LEU A 1 79 ? -12.755 -0.418 -7.061 1.00 87.50 79 LEU A O 1
ATOM 568 N N . LEU A 1 80 ? -11.950 -2.511 -7.150 1.00 85.06 80 LEU A N 1
ATOM 569 C CA . LEU A 1 80 ? -12.370 -2.872 -5.795 1.00 85.06 80 LEU A CA 1
ATOM 570 C C . LEU A 1 80 ? -11.651 -2.044 -4.726 1.00 85.06 80 LEU A C 1
ATOM 572 O O . LEU A 1 80 ? -12.298 -1.642 -3.760 1.00 85.06 80 LEU A O 1
ATOM 576 N N . VAL A 1 81 ? -10.360 -1.740 -4.901 1.00 84.06 81 VAL A N 1
ATOM 577 C CA . VAL A 1 81 ? -9.613 -0.835 -4.012 1.00 84.06 81 VAL A CA 1
ATOM 578 C C . VAL A 1 81 ? -10.210 0.567 -4.056 1.00 84.06 81 VAL A C 1
ATOM 580 O O . VAL A 1 81 ? -10.484 1.129 -2.999 1.00 84.06 81 VAL A O 1
ATOM 583 N N . ILE A 1 82 ? -10.483 1.117 -5.245 1.00 86.00 82 ILE A N 1
ATOM 584 C CA . ILE A 1 82 ? -11.101 2.447 -5.378 1.00 86.00 82 ILE A CA 1
ATOM 585 C C . I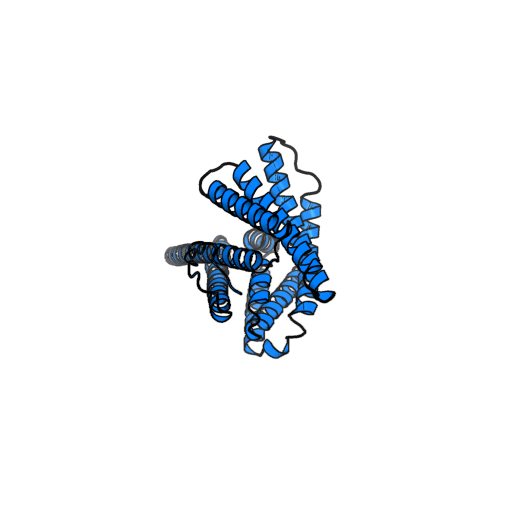LE A 1 82 ? -12.453 2.480 -4.657 1.00 86.00 82 ILE A C 1
ATOM 587 O O . ILE A 1 82 ? -12.706 3.379 -3.852 1.00 86.00 82 ILE A O 1
ATOM 591 N N . VAL A 1 83 ? -13.306 1.476 -4.887 1.00 85.75 83 VAL A N 1
ATOM 592 C CA . VAL A 1 83 ? -14.605 1.360 -4.206 1.00 85.75 83 VAL A CA 1
ATOM 593 C C . VAL A 1 83 ? -14.419 1.261 -2.692 1.00 85.75 83 VAL A C 1
ATOM 595 O O . VAL A 1 83 ? -15.101 1.968 -1.949 1.00 85.75 83 VAL A O 1
ATOM 598 N N . LEU A 1 84 ? -13.486 0.429 -2.221 1.00 81.94 84 LEU A N 1
ATOM 599 C CA . LEU A 1 84 ? -13.200 0.257 -0.798 1.00 81.94 84 LEU A CA 1
ATOM 600 C C . LEU A 1 84 ? -12.744 1.573 -0.157 1.00 81.94 84 LEU A C 1
ATOM 602 O O . LEU A 1 84 ? -13.263 1.948 0.892 1.00 81.94 84 LEU A O 1
ATOM 606 N N . VAL A 1 85 ? -11.829 2.298 -0.800 1.00 83.88 85 VAL A N 1
ATOM 607 C CA . VAL A 1 85 ? -11.327 3.595 -0.330 1.00 83.88 85 VAL A CA 1
ATOM 608 C C . VAL A 1 85 ? -12.462 4.615 -0.257 1.00 83.88 85 VAL A C 1
ATOM 610 O O . VAL A 1 85 ? -12.655 5.229 0.791 1.00 83.88 85 VAL A O 1
ATOM 613 N N . VAL A 1 86 ? -13.279 4.750 -1.308 1.00 86.19 86 VAL A N 1
ATOM 614 C CA . VAL A 1 86 ? -14.441 5.659 -1.311 1.00 86.19 86 VAL A CA 1
ATOM 615 C C . VAL A 1 86 ? -15.418 5.314 -0.187 1.00 86.19 86 VAL A C 1
ATOM 617 O O . VAL A 1 86 ? -15.907 6.203 0.514 1.00 86.19 86 VAL A O 1
ATOM 620 N N . VAL A 1 87 ? -15.677 4.024 0.030 1.00 83.31 87 VAL A N 1
ATOM 621 C CA . VAL A 1 87 ? -16.540 3.545 1.112 1.00 83.31 87 VAL A CA 1
ATOM 622 C C . VAL A 1 87 ? -15.957 3.878 2.487 1.00 83.31 87 VAL A C 1
ATOM 624 O O . VAL A 1 87 ? -16.685 4.391 3.342 1.00 83.31 87 VAL A O 1
ATOM 627 N N . ILE A 1 88 ? -14.666 3.619 2.715 1.00 79.50 88 ILE A N 1
ATOM 628 C CA . ILE A 1 88 ? -13.991 3.912 3.986 1.00 79.50 88 ILE A CA 1
ATOM 629 C C . ILE A 1 88 ? -14.037 5.414 4.258 1.00 79.50 88 ILE A C 1
ATOM 631 O O . ILE A 1 88 ? -14.539 5.815 5.310 1.00 79.50 88 ILE A O 1
ATOM 635 N N . LEU A 1 89 ? -13.601 6.238 3.305 1.00 84.31 89 LEU A N 1
ATOM 636 C CA . LEU A 1 89 ? -13.574 7.694 3.440 1.00 84.31 89 LEU A CA 1
ATOM 637 C C . LEU A 1 89 ? -14.981 8.254 3.660 1.00 84.31 89 LEU A C 1
ATOM 639 O O . LEU A 1 89 ? -15.206 9.014 4.601 1.00 84.31 89 LEU A O 1
ATOM 643 N N . GLY A 1 90 ? -15.965 7.800 2.879 1.00 83.50 90 GLY A N 1
ATOM 644 C CA . GLY A 1 90 ? -17.365 8.177 3.060 1.00 83.50 90 GLY A CA 1
ATOM 645 C C . GLY A 1 90 ? -17.915 7.775 4.431 1.00 83.50 90 GLY A C 1
ATOM 646 O O . GLY A 1 90 ? -18.659 8.537 5.053 1.00 83.50 90 GLY A O 1
ATOM 647 N N . SER A 1 91 ? -17.522 6.606 4.947 1.00 78.81 91 SER A N 1
ATOM 648 C CA . SER A 1 91 ? -17.902 6.165 6.293 1.00 78.81 91 SER A CA 1
ATOM 649 C C . SER A 1 91 ? -17.253 7.014 7.389 1.00 78.81 91 SER A C 1
ATOM 651 O O . SER A 1 91 ? -17.916 7.320 8.380 1.00 78.81 91 SER A O 1
ATOM 653 N N . MET A 1 92 ? -16.000 7.440 7.201 1.00 79.62 92 MET A N 1
ATOM 654 C CA . MET A 1 92 ? -15.291 8.321 8.127 1.00 79.62 92 MET A CA 1
ATOM 655 C C . MET A 1 92 ? -15.932 9.709 8.153 1.00 79.62 92 MET A C 1
ATOM 657 O O . MET A 1 92 ? -16.319 10.167 9.223 1.00 79.62 92 MET A O 1
ATOM 661 N N . VAL A 1 93 ? -16.187 10.314 6.988 1.00 84.19 93 VAL A N 1
ATOM 662 C CA . VAL A 1 93 ? -16.874 11.616 6.869 1.00 84.19 93 VAL A CA 1
ATOM 663 C C . VAL A 1 93 ? -18.234 11.616 7.573 1.00 84.19 93 VAL A C 1
ATOM 665 O O . VAL A 1 93 ? -18.633 12.629 8.144 1.00 84.19 93 VAL A O 1
ATOM 668 N N . ARG A 1 94 ? -18.969 10.497 7.530 1.00 82.75 94 ARG A N 1
ATOM 669 C CA . ARG A 1 94 ? -20.272 10.358 8.204 1.00 82.75 94 ARG A CA 1
ATOM 670 C C . ARG A 1 94 ? -20.167 10.208 9.721 1.00 82.75 94 ARG A C 1
ATOM 672 O O . ARG A 1 94 ? -21.132 10.527 10.406 1.00 82.75 94 ARG A O 1
ATOM 679 N N . ARG A 1 95 ? -19.055 9.664 10.221 1.00 77.88 95 ARG A N 1
ATOM 680 C CA . ARG A 1 95 ? -18.829 9.392 11.650 1.00 77.88 95 ARG A CA 1
ATOM 681 C C . ARG A 1 95 ? -18.132 10.539 12.374 1.00 77.88 95 ARG A C 1
ATOM 683 O O . ARG A 1 95 ? -18.221 10.591 13.591 1.00 77.88 95 ARG A O 1
ATOM 690 N N . MET A 1 96 ? -17.441 11.413 11.647 1.00 79.31 96 MET A N 1
ATOM 691 C CA . MET A 1 96 ? -16.783 12.580 12.226 1.00 79.31 96 MET A CA 1
ATOM 692 C C . MET A 1 96 ? -17.820 13.607 12.679 1.00 79.31 96 MET A C 1
ATOM 694 O O . MET A 1 96 ? -18.708 13.998 11.912 1.00 79.31 96 MET A O 1
ATOM 698 N N . GLU A 1 97 ? -17.693 14.043 13.929 1.00 75.12 97 GLU A N 1
ATOM 699 C CA . GLU A 1 97 ? -18.498 15.127 14.483 1.00 75.12 97 GLU A CA 1
ATOM 700 C C . GLU A 1 97 ? -18.189 16.436 13.733 1.00 75.12 97 GLU A C 1
ATOM 702 O O . GLU A 1 97 ? -17.093 16.635 13.203 1.00 75.12 97 GLU A O 1
ATOM 707 N N . GLY A 1 98 ? -19.195 17.302 13.579 1.00 66.62 98 GLY A N 1
ATOM 708 C CA . GLY A 1 98 ? -19.063 18.536 12.802 1.00 66.62 98 GLY A CA 1
ATOM 709 C C . GLY A 1 98 ? -17.935 19.419 13.343 1.00 66.62 98 GLY A C 1
ATOM 710 O O . GLY A 1 98 ? -17.982 19.853 14.485 1.00 66.62 98 GLY A O 1
ATOM 711 N N . GLY A 1 99 ? -16.932 19.691 12.512 1.00 83.06 99 GLY A N 1
ATOM 712 C CA . GLY A 1 99 ? -15.746 20.490 12.831 1.00 83.06 99 GLY A CA 1
ATOM 713 C C . GLY A 1 99 ? -14.878 20.655 11.582 1.00 83.06 99 GLY A C 1
ATOM 714 O O . GLY A 1 99 ? -15.266 20.175 10.519 1.00 83.06 99 GLY A O 1
ATOM 715 N N . LEU A 1 100 ? -13.709 21.303 11.687 1.00 85.00 100 LEU A N 1
ATOM 716 C CA . LEU A 1 100 ? -12.786 21.530 10.553 1.00 85.00 100 LEU A CA 1
ATOM 717 C C . LEU A 1 100 ? -12.191 20.237 9.969 1.00 85.00 100 LEU A C 1
ATOM 719 O O . LEU A 1 100 ? -11.775 20.205 8.812 1.00 85.00 100 LEU A O 1
ATOM 723 N N . SER A 1 101 ? -12.196 19.152 10.739 1.00 85.75 101 SER A N 1
ATOM 724 C CA . SER A 1 101 ? -11.679 17.851 10.326 1.00 85.75 101 SER A CA 1
ATOM 725 C C . SER A 1 101 ? -12.533 17.203 9.221 1.00 85.75 101 SER A C 1
ATOM 727 O O . SER A 1 101 ? -12.004 16.599 8.288 1.00 85.75 101 SER A O 1
ATOM 729 N N . ARG A 1 102 ? -13.857 17.397 9.248 1.00 89.25 102 ARG A N 1
ATOM 730 C CA . ARG A 1 102 ? -14.777 16.884 8.222 1.00 89.25 102 ARG A CA 1
ATOM 731 C C . ARG A 1 102 ? -14.597 17.531 6.834 1.00 89.25 102 ARG A C 1
ATOM 733 O O . ARG A 1 102 ? -14.450 16.774 5.875 1.00 89.25 102 ARG A O 1
ATOM 740 N N . PRO A 1 103 ? -14.605 18.871 6.664 1.00 91.38 103 PRO A N 1
ATOM 741 C CA . PRO A 1 103 ? -14.348 19.494 5.371 1.00 91.38 103 PRO A CA 1
ATOM 742 C C . PRO A 1 103 ? -12.914 19.249 4.892 1.00 91.38 103 PRO A C 1
ATOM 744 O O . PRO A 1 103 ? -12.730 19.076 3.693 1.00 91.38 103 PRO A O 1
ATOM 747 N N . ALA A 1 104 ? -11.923 19.142 5.789 1.00 91.56 104 ALA A N 1
ATOM 748 C CA . ALA A 1 104 ? -10.564 18.749 5.411 1.00 91.56 104 ALA A CA 1
ATOM 749 C C . ALA A 1 104 ? -10.530 17.337 4.801 1.00 91.56 104 ALA A C 1
ATOM 751 O O . ALA A 1 104 ? -9.986 17.154 3.714 1.00 91.56 104 ALA A O 1
ATOM 752 N N . LEU A 1 105 ? -11.185 16.358 5.440 1.00 90.81 105 LEU A N 1
ATOM 753 C CA . LEU A 1 105 ? -11.275 14.998 4.906 1.00 90.81 105 LEU A CA 1
ATOM 754 C C . LEU A 1 105 ? -11.978 14.967 3.544 1.00 90.81 105 LEU A C 1
ATOM 756 O O . LEU A 1 105 ? -11.500 14.306 2.624 1.00 90.81 105 LEU A O 1
ATOM 760 N N . VAL A 1 106 ? -13.097 15.686 3.403 1.00 92.94 106 VAL A N 1
ATOM 761 C CA . VAL A 1 106 ? -13.841 15.779 2.134 1.00 92.94 106 VAL A CA 1
ATOM 762 C C . VAL A 1 106 ? -12.991 16.437 1.048 1.00 92.94 106 VAL A C 1
ATOM 764 O O . VAL A 1 106 ? -12.931 15.915 -0.061 1.00 92.94 106 VAL A O 1
ATOM 767 N N . GLY A 1 107 ? -12.309 17.538 1.367 1.00 95.06 107 GLY A N 1
ATOM 768 C CA . GLY A 1 107 ? -11.443 18.260 0.437 1.00 95.06 107 GLY A CA 1
ATOM 769 C C . GLY A 1 107 ? -10.273 17.407 -0.047 1.00 95.06 107 GLY A C 1
ATOM 770 O O . GLY A 1 107 ? -10.078 17.277 -1.252 1.00 95.06 107 GLY A O 1
ATOM 771 N N . LEU A 1 108 ? -9.552 16.754 0.870 1.00 94.25 108 LEU A N 1
ATOM 772 C CA . LEU A 1 108 ? -8.442 15.857 0.530 1.00 94.25 108 LEU A CA 1
ATOM 773 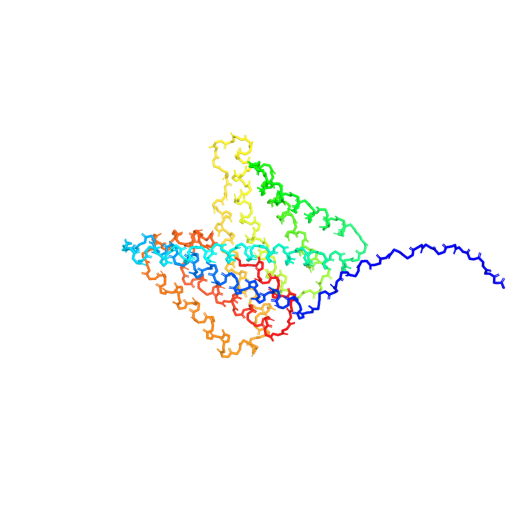C C . LEU A 1 108 ? -8.913 14.636 -0.269 1.00 94.25 108 LEU A C 1
ATOM 775 O O . LEU A 1 108 ? -8.283 14.267 -1.257 1.00 94.25 108 LEU A O 1
ATOM 779 N N . SER A 1 109 ? -10.052 14.045 0.105 1.00 92.88 109 SER A N 1
ATOM 780 C CA . SER A 1 109 ? -10.646 12.928 -0.645 1.00 92.88 109 SER A CA 1
ATOM 781 C C . SER A 1 109 ? -11.056 13.356 -2.057 1.00 92.88 109 SER A C 1
ATOM 783 O O . SER A 1 109 ? -10.829 12.623 -3.015 1.00 92.88 109 SER A O 1
ATOM 785 N N . GLY A 1 110 ? -11.637 14.551 -2.199 1.00 95.19 110 GLY A N 1
ATOM 786 C CA . GLY A 1 110 ? -12.003 15.128 -3.491 1.00 95.19 110 GLY A CA 1
ATOM 787 C C . GLY A 1 110 ? -10.784 15.415 -4.364 1.00 95.19 110 GLY A C 1
ATOM 788 O O . GLY A 1 110 ? -10.783 15.042 -5.532 1.00 95.19 110 GLY A O 1
ATOM 789 N N . ALA A 1 111 ? -9.727 15.999 -3.792 1.00 95.81 111 ALA A N 1
ATOM 790 C CA . ALA A 1 111 ? -8.466 16.250 -4.487 1.00 95.81 111 ALA A CA 1
ATOM 791 C C . ALA A 1 111 ? -7.795 14.948 -4.950 1.00 95.81 111 ALA A C 1
ATOM 793 O O . ALA A 1 111 ? -7.342 14.870 -6.087 1.00 95.81 111 ALA A O 1
ATOM 794 N N . MET A 1 112 ? -7.801 13.909 -4.109 1.00 95.38 112 MET A N 1
ATOM 795 C CA . MET A 1 112 ? -7.306 12.580 -4.469 1.00 95.38 112 MET A CA 1
ATOM 796 C C . MET A 1 112 ? -8.096 11.989 -5.641 1.00 95.38 112 MET A C 1
ATOM 798 O O . MET A 1 112 ? -7.501 11.547 -6.616 1.00 95.38 112 MET A O 1
ATOM 802 N N . LEU A 1 113 ? -9.431 11.981 -5.573 1.00 94.88 113 LEU A N 1
ATOM 803 C CA . LEU A 1 113 ? -10.260 11.413 -6.641 1.00 94.88 113 LEU A CA 1
ATOM 804 C C . LEU A 1 113 ? -10.148 12.214 -7.942 1.00 94.88 113 LEU A C 1
ATOM 806 O O . LEU A 1 113 ? -10.087 11.621 -9.014 1.00 94.88 113 LEU A O 1
ATOM 810 N N . LEU A 1 114 ? -10.083 13.544 -7.854 1.00 96.31 114 LEU A N 1
ATOM 811 C CA . LEU A 1 114 ? -9.867 14.408 -9.010 1.00 96.31 114 LEU A CA 1
ATOM 812 C C . LEU A 1 114 ? -8.493 14.155 -9.637 1.00 96.31 114 LEU A C 1
ATOM 814 O O . LEU A 1 114 ? -8.415 13.953 -10.843 1.00 96.31 114 LEU A O 1
ATOM 818 N N . GLY A 1 115 ? -7.432 14.119 -8.826 1.00 95.12 115 GLY A N 1
ATOM 819 C CA . GLY A 1 115 ? -6.080 13.798 -9.282 1.00 95.12 115 GLY A CA 1
ATOM 820 C C . GLY A 1 115 ? -6.019 12.432 -9.960 1.00 95.12 115 GLY A C 1
ATOM 821 O O . GLY A 1 115 ? -5.451 12.323 -11.039 1.00 95.12 115 GLY A O 1
ATOM 822 N N . LEU A 1 116 ? -6.682 11.418 -9.391 1.00 93.44 116 LEU A N 1
ATOM 823 C CA . LEU A 1 116 ? -6.778 10.086 -9.990 1.00 93.44 116 LEU A CA 1
ATOM 824 C C . LEU A 1 116 ? -7.490 10.119 -11.348 1.00 93.44 116 LEU A C 1
ATOM 826 O O . LEU A 1 116 ? -6.983 9.570 -12.317 1.00 93.44 116 LEU A O 1
ATOM 830 N N . VAL A 1 117 ? -8.653 10.771 -11.443 1.00 95.38 117 VAL A N 1
ATOM 831 C CA . VAL A 1 117 ? -9.394 10.876 -12.713 1.00 95.38 117 VAL A CA 1
ATOM 832 C C . VAL A 1 117 ? -8.563 11.602 -13.767 1.00 95.38 117 VAL A C 1
ATOM 834 O O . VAL A 1 117 ? -8.499 11.147 -14.906 1.00 95.38 117 VAL A O 1
ATOM 837 N N . LEU A 1 118 ? -7.906 12.702 -13.399 1.00 95.44 118 LEU A N 1
ATOM 838 C CA . LEU A 1 118 ? -7.050 13.451 -14.315 1.00 95.44 118 LEU A CA 1
ATOM 839 C C . LEU A 1 118 ? -5.828 12.628 -14.741 1.00 95.44 118 LEU A C 1
ATOM 841 O O . LEU A 1 118 ? -5.535 12.585 -15.926 1.00 95.44 118 LEU A O 1
ATOM 845 N N . SER A 1 119 ? -5.172 11.915 -13.825 1.00 92.69 119 SER A N 1
ATOM 846 C CA . SER A 1 119 ? -4.041 11.021 -14.126 1.00 92.69 119 SER A CA 1
ATOM 847 C C . SER A 1 119 ? -4.439 9.892 -15.089 1.00 92.69 119 SER A C 1
ATOM 849 O O . SER A 1 119 ? -3.697 9.540 -15.997 1.00 92.69 119 SER A O 1
ATOM 851 N N . LEU A 1 120 ? -5.661 9.365 -14.961 1.00 90.94 120 LEU A N 1
ATOM 852 C CA . LEU A 1 120 ? -6.174 8.313 -15.847 1.00 90.94 120 LEU A CA 1
ATOM 853 C C . LEU A 1 120 ? -6.650 8.820 -17.216 1.00 90.94 120 LEU A C 1
ATOM 855 O O . LEU A 1 120 ? -6.797 8.023 -18.141 1.00 90.94 120 LEU A O 1
ATOM 859 N N . THR A 1 121 ? -6.967 10.109 -17.340 1.00 94.56 121 THR A N 1
ATOM 860 C CA . THR A 1 121 ? -7.545 10.696 -18.566 1.00 94.56 121 THR A CA 1
ATOM 861 C C . THR A 1 121 ? -6.586 11.624 -19.301 1.00 94.56 121 THR A C 1
ATOM 863 O O . THR A 1 121 ? -6.855 12.000 -20.441 1.00 94.56 121 THR A O 1
ATOM 866 N N . THR A 1 122 ? -5.479 11.997 -18.665 1.00 92.81 122 THR A N 1
ATOM 867 C CA . THR A 1 122 ? -4.487 12.931 -19.188 1.00 92.81 122 THR A CA 1
ATOM 868 C C . THR A 1 122 ? -3.089 12.411 -18.887 1.00 92.81 122 THR A C 1
ATOM 870 O O . THR A 1 122 ? -2.844 11.906 -17.799 1.00 92.81 122 THR A O 1
ATOM 873 N N . ASP A 1 123 ? -2.140 12.636 -19.793 1.00 88.25 123 ASP A N 1
ATOM 874 C CA . ASP A 1 123 ? -0.718 12.338 -19.559 1.00 88.25 123 ASP A CA 1
ATOM 875 C C . ASP A 1 123 ? -0.002 13.470 -18.786 1.00 88.25 123 ASP A C 1
ATOM 877 O O . ASP A 1 123 ? 1.202 13.705 -18.931 1.00 88.25 123 ASP A O 1
ATOM 881 N N . ALA A 1 124 ? -0.752 14.253 -18.002 1.00 92.56 124 ALA A N 1
ATOM 882 C CA . ALA A 1 124 ? -0.238 15.438 -17.335 1.00 92.56 124 ALA A CA 1
ATOM 883 C C . ALA A 1 124 ? 0.433 15.078 -16.003 1.00 92.56 124 ALA A C 1
ATOM 885 O O . ALA A 1 124 ? -0.234 14.728 -15.033 1.00 92.56 124 ALA A O 1
ATOM 886 N N . LEU A 1 125 ? 1.744 15.310 -15.900 1.00 93.44 125 LEU A N 1
ATOM 887 C CA . LEU A 1 125 ? 2.515 15.093 -14.662 1.00 93.44 125 LEU A CA 1
ATOM 888 C C . LEU A 1 125 ? 1.942 15.842 -13.446 1.00 93.44 125 LEU A C 1
ATOM 890 O O . LEU A 1 125 ? 2.053 15.386 -12.311 1.00 93.44 125 LEU A O 1
ATOM 894 N N . ALA A 1 126 ? 1.306 16.994 -13.673 1.00 94.19 126 ALA A N 1
ATOM 895 C CA . ALA A 1 126 ? 0.638 17.755 -12.622 1.00 94.19 126 ALA A CA 1
ATOM 896 C C . ALA A 1 126 ? -0.566 17.008 -12.016 1.00 94.19 126 ALA A C 1
ATOM 898 O O . ALA A 1 126 ? -0.846 17.172 -10.829 1.00 94.19 126 ALA A O 1
ATOM 899 N N . ALA A 1 127 ? -1.262 16.178 -12.801 1.00 94.06 127 ALA A N 1
ATOM 900 C CA . ALA A 1 127 ? -2.355 15.344 -12.312 1.00 94.06 127 ALA A CA 1
ATOM 901 C C . ALA A 1 127 ? -1.836 14.224 -11.399 1.00 94.06 127 ALA A C 1
ATOM 903 O O . ALA A 1 127 ? -2.369 14.034 -10.303 1.00 94.06 127 ALA A O 1
ATOM 904 N N . ASP A 1 128 ? -0.743 13.567 -11.798 1.00 92.69 128 ASP A N 1
ATOM 905 C CA . ASP A 1 128 ? -0.045 12.574 -10.972 1.00 92.69 128 ASP A CA 1
ATOM 906 C C . ASP A 1 128 ? 0.441 13.192 -9.653 1.00 92.69 128 ASP A C 1
ATOM 908 O O . ASP A 1 128 ? 0.316 12.589 -8.584 1.00 92.69 128 ASP A O 1
ATOM 912 N N . ALA A 1 129 ? 0.947 14.430 -9.707 1.00 94.88 129 ALA A N 1
ATOM 913 C CA . ALA A 1 129 ? 1.432 15.143 -8.530 1.00 94.88 129 ALA A CA 1
ATOM 914 C C . ALA A 1 129 ? 0.281 15.521 -7.598 1.00 94.88 129 ALA A C 1
ATOM 916 O O . ALA A 1 129 ? 0.386 15.327 -6.387 1.00 94.88 129 ALA A O 1
ATOM 917 N N . LEU A 1 130 ? -0.838 16.004 -8.150 1.00 96.00 130 LEU A N 1
ATOM 918 C CA . LEU A 1 130 ? -2.050 16.279 -7.382 1.00 96.00 130 LEU A CA 1
ATOM 919 C C . LEU A 1 130 ? -2.544 15.016 -6.672 1.00 96.00 130 LEU A C 1
ATOM 921 O O . LEU A 1 130 ? -2.828 15.071 -5.475 1.00 96.00 130 LEU A O 1
ATOM 925 N N . PHE A 1 131 ? -2.612 13.886 -7.383 1.00 94.38 131 PHE A N 1
ATOM 926 C CA . PHE A 1 131 ? -2.988 12.604 -6.796 1.00 94.38 131 PHE A CA 1
ATOM 927 C C . PHE A 1 131 ? -2.036 12.216 -5.660 1.00 94.38 131 PHE A C 1
ATOM 929 O O . PHE A 1 131 ? -2.483 12.035 -4.527 1.00 94.38 131 PHE A O 1
ATOM 936 N N . GLY A 1 132 ? -0.728 12.150 -5.925 1.00 93.44 132 GLY A N 1
ATOM 937 C CA . GLY A 1 132 ? 0.258 11.714 -4.936 1.00 93.44 132 GLY A CA 1
ATOM 938 C C . GLY A 1 132 ? 0.297 12.608 -3.691 1.00 93.44 132 GLY A C 1
ATOM 939 O O . GLY A 1 132 ? 0.267 12.101 -2.568 1.00 93.44 132 GLY A O 1
ATOM 940 N N . VAL A 1 133 ? 0.270 13.936 -3.864 1.00 96.56 133 VAL A N 1
ATOM 941 C CA . VAL A 1 133 ? 0.231 14.897 -2.748 1.00 96.56 133 VAL A CA 1
ATOM 942 C C . VAL A 1 133 ? -1.065 14.760 -1.953 1.00 96.56 133 VAL A C 1
ATOM 944 O O . VAL A 1 133 ? -1.022 14.706 -0.722 1.00 96.56 133 VAL A O 1
ATOM 947 N N . ALA A 1 134 ? -2.217 14.661 -2.624 1.00 95.12 134 ALA A N 1
ATOM 948 C CA . ALA A 1 134 ? -3.497 14.503 -1.944 1.00 95.12 134 ALA A CA 1
ATOM 949 C C . ALA A 1 134 ? -3.546 13.207 -1.127 1.00 95.12 134 ALA A C 1
ATOM 951 O O . ALA A 1 134 ? -3.986 13.239 0.022 1.00 95.12 134 ALA A O 1
ATOM 952 N N . VAL A 1 135 ? -3.045 12.088 -1.665 1.00 92.75 135 VAL A N 1
ATOM 953 C CA . VAL A 1 135 ? -2.978 10.819 -0.926 1.00 92.75 135 VAL A CA 1
ATOM 954 C C . VAL A 1 135 ? -2.016 10.917 0.258 1.00 92.75 135 VAL A C 1
ATOM 956 O O . VAL A 1 135 ? -2.363 10.474 1.351 1.00 92.75 135 VAL A O 1
ATOM 959 N N . ALA A 1 136 ? -0.831 11.511 0.085 1.00 94.06 136 ALA A N 1
ATOM 960 C CA . ALA A 1 136 ? 0.132 11.679 1.175 1.00 94.06 136 ALA A CA 1
ATOM 961 C C . ALA A 1 136 ? -0.466 12.494 2.336 1.00 94.06 136 ALA A C 1
ATOM 963 O O . ALA A 1 136 ? -0.433 12.065 3.494 1.00 94.06 136 ALA A O 1
ATOM 964 N N . LEU A 1 137 ? -1.099 13.628 2.023 1.00 95.38 137 LEU A N 1
ATOM 965 C CA . LEU A 1 137 ? -1.796 14.450 3.013 1.00 95.38 137 LEU A CA 1
ATOM 966 C C . LEU A 1 137 ? -2.968 13.703 3.654 1.00 95.38 137 LEU A C 1
ATOM 968 O O . LEU A 1 137 ? -3.156 13.791 4.866 1.00 95.38 137 LEU A O 1
ATOM 972 N N . LEU A 1 138 ? -3.733 12.941 2.870 1.00 92.31 138 LEU A N 1
ATOM 973 C CA . LEU A 1 138 ? -4.860 12.150 3.357 1.00 92.31 138 LEU A CA 1
ATOM 974 C C . LEU A 1 138 ? -4.412 11.060 4.339 1.00 92.31 138 LEU A C 1
ATOM 976 O O . LEU A 1 138 ? -5.027 10.911 5.393 1.00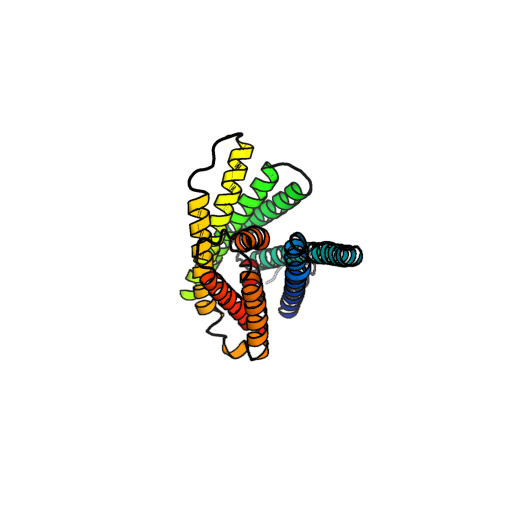 92.31 138 LEU A O 1
ATOM 980 N N . VAL A 1 139 ? -3.327 10.338 4.043 1.00 90.69 139 VAL A N 1
ATOM 981 C CA . VAL A 1 139 ? -2.755 9.318 4.939 1.00 90.69 139 VAL A CA 1
ATOM 982 C C . VAL A 1 139 ? -2.272 9.949 6.244 1.00 90.69 139 VAL A C 1
ATOM 984 O O . VAL A 1 139 ? -2.614 9.455 7.323 1.00 90.69 139 VAL A O 1
ATOM 987 N N . GLY A 1 140 ? -1.545 11.068 6.168 1.00 90.12 140 GLY A N 1
ATOM 988 C CA . GLY A 1 140 ? -1.110 11.813 7.353 1.00 90.12 140 GLY A CA 1
ATOM 989 C C . GLY A 1 140 ? -2.293 12.291 8.197 1.00 90.12 140 GLY A C 1
ATOM 990 O O . GLY A 1 140 ? -2.343 12.054 9.404 1.00 90.12 140 GLY A O 1
ATOM 991 N N . PHE A 1 141 ? -3.296 12.884 7.549 1.00 90.06 141 PHE A N 1
ATOM 992 C CA . PHE A 1 141 ? -4.506 13.378 8.197 1.00 90.06 141 PHE A CA 1
ATOM 993 C C . PHE A 1 141 ? -5.300 12.259 8.884 1.00 90.06 141 PHE A C 1
ATOM 995 O O . PHE A 1 141 ? -5.621 12.373 10.066 1.00 90.06 141 PHE A O 1
ATOM 1002 N N . ILE A 1 142 ? -5.572 11.150 8.185 1.00 86.50 142 ILE A N 1
ATOM 1003 C CA . ILE A 1 142 ? -6.281 9.987 8.745 1.00 86.50 142 ILE A CA 1
ATOM 1004 C C . ILE A 1 142 ? -5.523 9.420 9.942 1.00 86.50 142 ILE A C 1
ATOM 1006 O O . ILE A 1 142 ? -6.148 9.071 10.944 1.00 86.50 142 ILE A O 1
ATOM 1010 N N . THR A 1 143 ? -4.194 9.353 9.860 1.00 87.31 143 THR A N 1
ATOM 1011 C CA . THR A 1 143 ? -3.348 8.865 10.954 1.00 87.31 143 THR A CA 1
ATOM 1012 C C . THR A 1 143 ? -3.487 9.755 12.185 1.00 87.31 143 THR A C 1
ATOM 1014 O O . THR A 1 143 ? -3.815 9.254 13.260 1.00 87.31 143 THR A O 1
ATOM 1017 N N . ILE A 1 144 ? -3.334 11.073 12.024 1.00 87.88 144 ILE A N 1
ATOM 1018 C CA . ILE A 1 144 ? -3.459 12.050 13.115 1.00 87.88 144 ILE A CA 1
ATOM 1019 C C . ILE A 1 144 ? -4.847 11.978 13.753 1.00 87.88 144 ILE A C 1
ATOM 1021 O O . ILE A 1 144 ? -4.943 11.808 14.965 1.00 87.88 144 ILE A O 1
ATOM 1025 N N . VAL A 1 145 ? -5.910 12.046 12.945 1.00 83.75 145 VAL A N 1
ATOM 1026 C CA . VAL A 1 145 ? -7.304 11.989 13.416 1.00 83.75 145 VAL A CA 1
ATOM 1027 C C . VAL A 1 145 ? -7.591 10.676 14.140 1.00 83.75 145 VAL A C 1
ATOM 1029 O O . VAL A 1 145 ? -8.221 10.660 15.192 1.00 83.75 145 VAL A O 1
ATOM 1032 N N . THR A 1 146 ? -7.101 9.553 13.613 1.00 81.25 146 THR A N 1
ATOM 1033 C CA . THR A 1 146 ? -7.318 8.245 14.241 1.00 81.25 146 THR A CA 1
ATOM 1034 C C . THR A 1 146 ? -6.629 8.157 15.599 1.00 81.25 146 THR A C 1
ATOM 1036 O O . THR A 1 146 ? -7.209 7.594 16.522 1.00 81.25 146 THR A O 1
ATOM 1039 N N . ILE A 1 147 ? -5.423 8.713 15.737 1.00 83.81 147 ILE A N 1
ATOM 1040 C CA . ILE A 1 147 ? -4.675 8.720 17.001 1.00 83.81 147 ILE A CA 1
ATOM 1041 C C . ILE A 1 147 ? -5.288 9.702 18.009 1.00 83.81 147 ILE A C 1
ATOM 1043 O O . ILE A 1 147 ? -5.330 9.395 19.198 1.00 83.81 147 ILE A O 1
ATOM 1047 N N . SER A 1 148 ? -5.758 10.868 17.558 1.00 81.50 148 SER A N 1
ATOM 1048 C CA . SER A 1 148 ? -6.278 1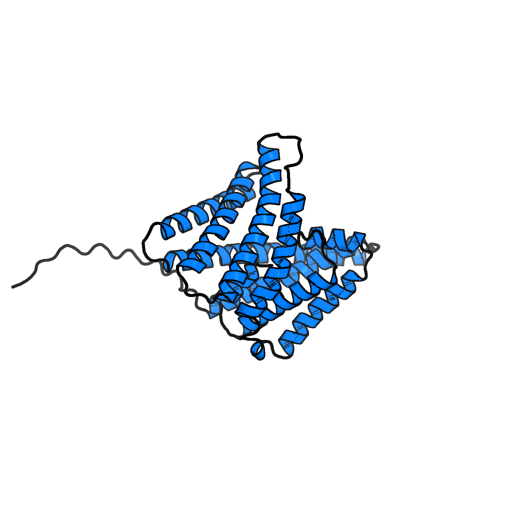1.917 18.441 1.00 81.50 148 SER A CA 1
ATOM 1049 C C . SER A 1 148 ? -7.710 11.657 18.910 1.00 81.50 148 SER A C 1
ATOM 1051 O O . SER A 1 148 ? -8.020 11.879 20.079 1.00 81.50 148 SER A O 1
ATOM 1053 N N . GLU A 1 149 ? -8.586 11.174 18.026 1.00 71.44 149 GLU A N 1
ATOM 1054 C CA . GLU A 1 149 ? -10.010 10.990 18.330 1.00 71.44 149 GLU A CA 1
ATOM 1055 C C . GLU A 1 149 ? -10.312 9.613 18.925 1.00 71.44 149 GLU A C 1
ATOM 1057 O O . GLU A 1 149 ? -11.251 9.456 19.710 1.00 71.44 149 GLU A O 1
ATOM 1062 N N . ARG A 1 150 ? -9.533 8.583 18.570 1.00 67.38 150 ARG A N 1
ATOM 1063 C CA . ARG A 1 150 ? -9.747 7.238 19.109 1.00 67.38 150 ARG A CA 1
ATOM 1064 C C . ARG A 1 150 ? -8.776 6.994 20.246 1.00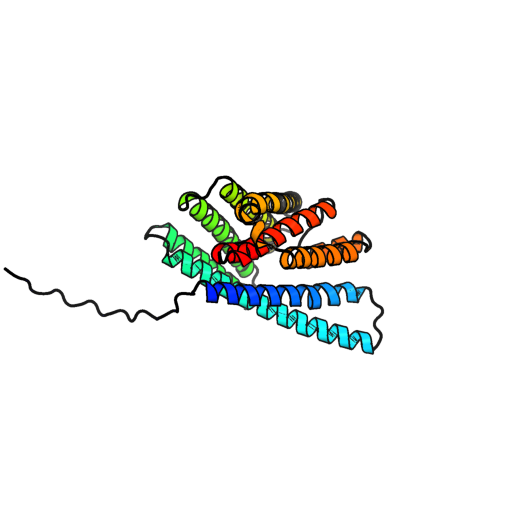 67.38 150 ARG A C 1
ATOM 1066 O O . ARG A 1 150 ? -7.570 7.091 20.077 1.00 67.38 150 ARG A O 1
ATOM 1073 N N . ARG A 1 151 ? -9.302 6.563 21.395 1.00 67.50 151 ARG A N 1
ATOM 1074 C CA . ARG A 1 151 ? -8.504 6.012 22.504 1.00 67.50 151 ARG A CA 1
ATOM 1075 C C . ARG A 1 151 ? -7.915 4.650 22.113 1.00 67.50 151 ARG A C 1
ATOM 1077 O O . ARG A 1 151 ? -8.315 3.613 22.638 1.00 67.50 151 ARG A O 1
ATOM 1084 N N . ILE A 1 152 ? -7.027 4.641 21.125 1.00 76.94 152 ILE A N 1
ATOM 1085 C CA . ILE A 1 152 ? -6.282 3.460 20.705 1.00 76.94 152 ILE A CA 1
ATOM 1086 C C . ILE A 1 152 ? -5.108 3.233 21.658 1.00 76.94 152 ILE A C 1
ATOM 1088 O O . ILE A 1 152 ? -4.507 4.171 22.174 1.00 76.94 152 ILE A O 1
ATOM 1092 N N . GLY A 1 153 ? -4.812 1.963 21.935 1.00 81.50 153 GLY A N 1
ATOM 1093 C CA . GLY A 1 153 ? -3.692 1.599 22.799 1.00 81.50 153 GLY A CA 1
ATOM 1094 C C . GLY A 1 153 ? -2.336 1.946 22.166 1.00 81.50 153 GLY A C 1
ATOM 1095 O O . GLY A 1 153 ? -2.238 2.026 20.939 1.00 81.50 153 GLY A O 1
ATOM 1096 N N . PRO A 1 154 ? -1.267 2.067 22.974 1.00 87.00 154 PRO A N 1
ATOM 1097 C CA . PRO A 1 154 ? 0.051 2.518 22.515 1.00 87.00 154 PRO A CA 1
ATOM 1098 C C . PRO A 1 154 ? 0.633 1.650 21.390 1.00 87.00 154 PRO A C 1
ATOM 1100 O O . PRO A 1 154 ? 1.243 2.172 20.462 1.00 87.00 154 PRO A O 1
ATOM 1103 N N . ALA A 1 155 ? 0.384 0.336 21.416 1.00 84.88 155 ALA A N 1
ATOM 1104 C CA . ALA A 1 155 ? 0.825 -0.575 20.360 1.00 84.88 155 ALA A CA 1
ATOM 1105 C C . ALA A 1 155 ? 0.162 -0.276 19.001 1.00 84.88 155 ALA A C 1
ATOM 1107 O O . ALA A 1 155 ? 0.830 -0.297 17.971 1.00 84.88 155 ALA A O 1
ATOM 1108 N N . ALA A 1 156 ? -1.139 0.038 18.990 1.00 84.25 156 ALA A N 1
ATOM 1109 C CA . ALA A 1 156 ? -1.860 0.373 17.762 1.00 84.25 156 ALA A CA 1
ATOM 1110 C C . ALA A 1 156 ? -1.450 1.750 17.224 1.00 84.25 156 ALA A C 1
ATOM 1112 O O . ALA A 1 156 ? -1.331 1.918 16.014 1.00 84.25 156 ALA A O 1
ATOM 1113 N N . THR A 1 157 ? -1.182 2.710 18.115 1.00 87.69 157 THR A N 1
ATOM 1114 C CA . THR A 1 157 ? -0.621 4.017 17.749 1.00 87.69 157 THR A CA 1
ATOM 1115 C C . THR A 1 157 ? 0.734 3.861 17.069 1.00 87.69 157 THR A C 1
ATOM 1117 O O . THR A 1 157 ? 0.931 4.389 15.979 1.00 87.69 157 THR A O 1
ATOM 1120 N N . LEU A 1 158 ? 1.646 3.086 17.668 1.00 89.69 158 LEU A N 1
ATOM 1121 C CA . LEU A 1 158 ? 2.964 2.827 17.089 1.00 89.69 158 LEU A CA 1
ATOM 1122 C C . LEU A 1 158 ? 2.854 2.150 15.717 1.00 89.69 158 LEU A C 1
ATOM 1124 O O . LEU A 1 158 ? 3.506 2.587 14.773 1.00 89.69 158 LEU A O 1
ATOM 1128 N N . ALA A 1 159 ? 2.002 1.128 15.589 1.00 87.50 159 ALA A N 1
ATOM 1129 C CA . ALA A 1 159 ? 1.780 0.441 14.320 1.00 87.50 159 ALA A CA 1
ATOM 1130 C C . ALA A 1 159 ? 1.294 1.402 13.221 1.00 87.50 159 ALA A C 1
ATOM 1132 O O . ALA A 1 159 ? 1.858 1.408 12.132 1.00 87.50 159 ALA A O 1
ATOM 1133 N N . LEU A 1 160 ? 0.300 2.250 13.516 1.00 86.50 160 LEU A N 1
ATOM 1134 C CA . LEU A 1 160 ? -0.221 3.234 12.561 1.00 86.50 160 LEU A CA 1
ATOM 1135 C C . LEU A 1 160 ? 0.828 4.276 12.157 1.00 86.50 160 LEU A C 1
ATOM 1137 O O . LEU A 1 160 ? 0.929 4.600 10.978 1.00 86.50 160 LEU A O 1
ATOM 1141 N N . ILE A 1 161 ? 1.621 4.776 13.110 1.00 90.88 161 ILE A N 1
ATOM 1142 C CA . ILE A 1 161 ? 2.689 5.741 12.820 1.00 90.88 161 ILE A CA 1
ATOM 1143 C C . ILE A 1 161 ? 3.747 5.114 11.912 1.00 90.88 161 ILE A C 1
ATOM 1145 O O . ILE A 1 161 ? 4.131 5.734 10.927 1.00 90.88 161 ILE A O 1
ATOM 1149 N N . LEU A 1 162 ? 4.202 3.894 12.212 1.00 92.06 162 LEU A N 1
ATOM 1150 C CA . LEU A 1 162 ? 5.231 3.216 11.417 1.00 92.06 162 LEU A CA 1
ATOM 1151 C C . LEU A 1 162 ? 4.747 2.913 9.997 1.00 92.06 162 LEU A C 1
ATOM 1153 O O . LEU A 1 162 ? 5.479 3.144 9.040 1.00 92.06 162 LEU A O 1
ATOM 1157 N N . VAL A 1 163 ? 3.503 2.456 9.865 1.00 88.38 163 VAL A N 1
ATOM 1158 C CA . VAL A 1 163 ? 2.823 2.285 8.577 1.00 88.38 163 VAL A CA 1
ATOM 1159 C C . VAL A 1 163 ? 2.796 3.588 7.786 1.00 88.38 163 VAL A C 1
ATOM 1161 O O . VAL A 1 163 ? 3.193 3.621 6.623 1.00 88.38 163 VAL A O 1
ATOM 1164 N N . ALA A 1 164 ? 2.309 4.664 8.411 1.00 90.75 164 ALA A N 1
ATOM 1165 C CA . ALA A 1 164 ? 2.130 5.936 7.732 1.00 90.75 164 ALA A CA 1
ATOM 1166 C C . ALA A 1 164 ? 3.487 6.512 7.334 1.00 90.75 164 ALA A C 1
ATOM 1168 O O . ALA A 1 164 ? 3.644 6.992 6.219 1.00 90.75 164 ALA A O 1
ATOM 1169 N N . ALA A 1 165 ? 4.486 6.400 8.208 1.00 92.88 165 ALA A N 1
ATOM 1170 C CA . ALA A 1 165 ? 5.850 6.815 7.926 1.00 92.88 165 ALA A CA 1
ATOM 1171 C C . ALA A 1 165 ? 6.462 6.007 6.771 1.00 92.88 165 ALA A C 1
ATOM 1173 O O . ALA A 1 165 ? 7.031 6.606 5.866 1.00 92.88 165 ALA A O 1
ATOM 1174 N N . ALA A 1 166 ? 6.286 4.681 6.741 1.00 91.62 166 ALA A N 1
ATOM 1175 C CA . ALA A 1 166 ? 6.743 3.847 5.630 1.00 91.62 166 ALA A CA 1
ATOM 1176 C C . ALA A 1 166 ? 6.109 4.272 4.295 1.00 91.62 166 ALA A C 1
ATOM 1178 O O . ALA A 1 166 ? 6.812 4.471 3.302 1.00 91.62 166 ALA A O 1
ATOM 1179 N N . TYR A 1 167 ? 4.790 4.485 4.290 1.00 89.75 167 TYR A N 1
ATOM 1180 C CA . TYR A 1 167 ? 4.061 4.951 3.112 1.00 89.75 167 TYR A CA 1
ATOM 1181 C C . TYR A 1 167 ? 4.508 6.349 2.662 1.00 89.75 167 TYR A C 1
ATOM 1183 O O . TYR A 1 167 ? 4.739 6.583 1.477 1.00 89.75 167 TYR A O 1
ATOM 1191 N N . LEU A 1 168 ? 4.661 7.287 3.599 1.00 93.19 168 LEU A N 1
ATOM 1192 C CA . LEU A 1 168 ? 5.091 8.655 3.307 1.00 93.19 168 LEU A CA 1
ATOM 1193 C C . LEU A 1 168 ? 6.541 8.712 2.815 1.00 93.19 168 LEU A C 1
ATOM 1195 O O . LEU A 1 168 ? 6.839 9.524 1.945 1.00 93.19 168 LEU A O 1
ATOM 1199 N N . SER A 1 169 ? 7.418 7.827 3.292 1.00 93.38 169 SER A N 1
ATOM 1200 C CA . SER A 1 169 ? 8.766 7.659 2.741 1.00 93.38 169 SER A CA 1
ATOM 1201 C C . SER A 1 169 ? 8.735 7.211 1.278 1.00 93.38 169 SER A C 1
ATOM 1203 O O . SER A 1 169 ? 9.464 7.755 0.448 1.00 93.38 169 SER A O 1
ATOM 1205 N N . TYR A 1 170 ? 7.862 6.258 0.937 1.00 89.81 170 TYR A N 1
ATOM 1206 C CA . TYR A 1 170 ? 7.669 5.843 -0.453 1.00 89.81 170 TYR A CA 1
ATOM 1207 C C . TYR A 1 170 ? 7.089 6.978 -1.310 1.00 89.81 170 TYR A C 1
ATOM 1209 O O . TYR A 1 170 ? 7.582 7.247 -2.405 1.00 89.81 170 TYR A O 1
ATOM 1217 N N . GLN A 1 171 ? 6.093 7.705 -0.797 1.00 91.25 171 GLN A N 1
ATOM 1218 C CA . GLN A 1 171 ? 5.533 8.858 -1.505 1.00 91.25 171 GLN A CA 1
ATOM 1219 C C . GLN A 1 171 ? 6.543 9.987 -1.685 1.00 91.25 171 GLN A C 1
ATOM 1221 O O . GLN A 1 171 ? 6.550 10.621 -2.733 1.00 91.25 171 GLN A O 1
ATOM 1226 N N . TYR A 1 172 ? 7.435 10.216 -0.721 1.00 93.50 172 TYR A N 1
ATOM 1227 C CA . TYR A 1 172 ? 8.531 11.165 -0.883 1.00 93.50 172 TYR A CA 1
ATOM 1228 C C . TYR A 1 172 ? 9.435 10.780 -2.055 1.00 93.50 172 TYR A C 1
ATOM 1230 O O . TYR A 1 172 ? 9.752 11.644 -2.873 1.00 93.50 172 TYR A O 1
ATOM 1238 N N . TYR A 1 173 ? 9.811 9.501 -2.171 1.00 91.38 173 TYR A N 1
ATOM 1239 C CA . TYR A 1 173 ? 10.581 9.007 -3.313 1.00 91.38 173 TYR A CA 1
ATOM 1240 C C . TYR A 1 173 ? 9.853 9.319 -4.630 1.00 91.38 173 TYR A C 1
ATOM 1242 O O . TYR A 1 173 ? 10.400 10.028 -5.472 1.00 91.38 173 TYR A O 1
ATOM 1250 N N . VAL A 1 174 ? 8.596 8.890 -4.778 1.00 90.88 174 VAL A N 1
ATOM 1251 C CA . VAL A 1 174 ? 7.819 9.083 -6.017 1.00 90.88 174 VAL A CA 1
ATOM 1252 C C . VAL A 1 174 ? 7.616 10.567 -6.347 1.00 90.88 174 VAL A C 1
ATOM 1254 O O . VAL A 1 174 ? 7.918 11.004 -7.459 1.00 90.88 174 VAL A O 1
ATOM 1257 N N . LEU A 1 175 ? 7.144 11.359 -5.382 1.00 94.38 175 LEU A N 1
ATOM 1258 C CA . LEU A 1 175 ? 6.841 12.776 -5.583 1.00 94.38 175 LEU A CA 1
ATOM 1259 C C . LEU A 1 175 ? 8.094 13.599 -5.867 1.00 94.38 175 LEU A C 1
ATOM 1261 O O . LEU A 1 175 ? 8.032 14.507 -6.688 1.00 94.38 175 LEU A O 1
ATOM 1265 N N . SER A 1 176 ? 9.234 13.289 -5.246 1.00 94.25 176 SER A N 1
ATOM 1266 C CA . SER A 1 176 ? 10.471 14.041 -5.491 1.00 94.25 176 SER A CA 1
ATOM 1267 C C . SER A 1 176 ? 10.926 13.914 -6.945 1.00 94.25 176 SER A C 1
ATOM 1269 O O . SER A 1 176 ? 11.219 14.926 -7.579 1.00 94.25 176 SER A O 1
ATOM 1271 N N . TYR A 1 177 ? 10.917 12.698 -7.504 1.00 92.81 177 TYR A N 1
ATOM 1272 C CA . TYR A 1 177 ? 11.225 12.494 -8.926 1.00 92.81 177 TYR A CA 1
ATOM 1273 C C . TYR A 1 177 ? 10.198 13.171 -9.834 1.00 92.81 177 TYR A C 1
ATOM 1275 O O . TYR A 1 177 ? 10.564 13.786 -10.837 1.00 92.81 177 TYR A O 1
ATOM 1283 N N . LEU A 1 178 ? 8.917 13.099 -9.472 1.00 93.94 178 LEU A N 1
ATOM 1284 C CA . LEU A 1 178 ? 7.851 13.715 -10.247 1.00 93.94 178 LEU A CA 1
ATOM 1285 C C . LEU A 1 178 ? 7.968 15.246 -10.280 1.00 93.94 178 LEU A C 1
ATOM 1287 O O . LEU A 1 178 ? 7.895 15.839 -11.353 1.00 93.94 178 LEU A O 1
ATOM 1291 N N . PHE A 1 179 ? 8.213 15.889 -9.136 1.00 95.06 179 PHE A N 1
ATOM 1292 C CA . PHE A 1 179 ? 8.406 17.337 -9.060 1.00 95.06 179 PHE A CA 1
ATOM 1293 C C . PHE A 1 179 ? 9.670 17.791 -9.781 1.00 95.06 179 PHE A C 1
ATOM 1295 O O . PHE A 1 179 ? 9.634 18.818 -10.448 1.00 95.06 179 PHE A O 1
ATOM 1302 N N . TYR A 1 180 ? 10.761 17.026 -9.715 1.00 95.12 180 TYR A N 1
ATOM 1303 C CA . TYR A 1 180 ? 11.963 17.339 -10.491 1.00 95.12 180 TYR A CA 1
ATOM 1304 C C . TYR A 1 180 ? 11.687 17.298 -11.992 1.00 95.12 180 TYR A C 1
ATOM 1306 O O . TYR A 1 180 ? 12.106 18.199 -12.711 1.00 95.12 180 TYR A O 1
ATOM 1314 N N . ARG A 1 181 ? 10.903 16.318 -12.454 1.00 92.88 181 ARG A N 1
ATOM 1315 C CA . ARG A 1 181 ? 10.474 16.241 -13.853 1.00 92.88 181 ARG A CA 1
ATOM 1316 C C . ARG A 1 181 ? 9.544 17.394 -14.249 1.00 92.88 181 ARG A C 1
ATOM 1318 O O . ARG A 1 181 ? 9.656 17.896 -15.358 1.00 92.88 181 ARG A O 1
ATOM 1325 N N . ILE A 1 182 ? 8.640 17.821 -13.364 1.00 94.31 182 ILE A N 1
ATOM 1326 C CA . ILE A 1 182 ? 7.748 18.972 -13.605 1.00 94.31 182 ILE A CA 1
ATOM 1327 C C . ILE A 1 182 ? 8.537 20.286 -13.675 1.00 94.31 182 ILE A C 1
ATOM 1329 O O . ILE A 1 182 ? 8.220 21.146 -14.491 1.00 94.31 182 ILE A O 1
ATOM 1333 N N . LEU A 1 183 ? 9.546 20.442 -12.818 1.00 95.00 183 LEU A N 1
ATOM 1334 C CA . LEU A 1 183 ? 10.391 21.636 -12.736 1.00 95.00 183 LEU A CA 1
ATOM 1335 C C . LEU A 1 183 ? 11.557 21.625 -13.737 1.00 95.00 183 LEU A C 1
ATOM 1337 O O . LEU A 1 183 ? 12.370 22.544 -13.718 1.00 95.00 183 LEU A O 1
ATOM 1341 N N . ASP A 1 184 ? 11.638 20.596 -14.584 1.00 91.94 184 ASP A N 1
ATOM 1342 C CA . ASP A 1 184 ? 12.713 20.377 -15.558 1.00 91.94 184 ASP A CA 1
ATOM 1343 C C . ASP A 1 184 ? 14.123 20.398 -14.933 1.00 91.94 184 ASP A C 1
ATOM 1345 O O . ASP A 1 184 ? 15.112 20.850 -15.513 1.00 91.94 184 ASP A O 1
ATOM 1349 N N . TYR A 1 185 ? 14.232 19.891 -13.702 1.00 93.12 185 TYR A N 1
ATOM 1350 C CA . TYR A 1 185 ? 15.516 19.693 -13.045 1.00 93.12 185 TYR A CA 1
ATOM 1351 C C . TYR A 1 185 ? 16.127 18.358 -13.473 1.00 93.12 185 TYR A C 1
ATOM 1353 O O . TYR A 1 185 ? 15.674 17.292 -13.064 1.00 93.12 185 TYR A O 1
ATOM 1361 N N . GLY A 1 186 ? 17.222 18.419 -14.236 1.00 86.75 186 GLY A N 1
ATOM 1362 C CA . GLY A 1 186 ? 17.989 17.238 -14.663 1.00 86.75 186 GLY A CA 1
ATOM 1363 C C . GLY A 1 186 ? 18.831 16.569 -13.566 1.00 86.75 186 GLY A C 1
ATOM 1364 O O . GLY A 1 186 ? 19.520 15.586 -13.832 1.00 86.75 186 GLY A O 1
ATOM 1365 N N . ALA A 1 187 ? 18.816 17.099 -12.342 1.00 90.06 187 ALA A N 1
ATOM 1366 C CA . ALA A 1 187 ? 19.505 16.503 -11.202 1.00 90.06 187 ALA A CA 1
ATOM 1367 C C . ALA A 1 187 ? 18.689 15.351 -10.592 1.00 90.06 187 ALA A C 1
ATOM 1369 O O . ALA A 1 187 ? 17.474 15.272 -10.743 1.00 90.06 187 ALA A O 1
ATOM 1370 N N . VAL A 1 188 ? 19.352 14.464 -9.851 1.00 88.31 188 VAL A N 1
ATOM 1371 C CA . VAL A 1 188 ? 18.654 13.458 -9.039 1.00 88.31 188 VAL A CA 1
ATOM 1372 C C . VAL A 1 188 ? 18.181 14.125 -7.744 1.00 88.31 188 VAL A C 1
ATOM 1374 O O . VAL A 1 188 ? 18.994 14.798 -7.102 1.00 88.31 188 VAL A O 1
ATOM 1377 N N . PRO A 1 189 ? 16.914 13.952 -7.321 1.00 91.31 189 PRO A N 1
ATOM 1378 C CA . PRO A 1 189 ? 16.462 14.551 -6.080 1.00 91.31 189 PRO A CA 1
ATOM 1379 C C . PRO A 1 189 ? 17.231 13.971 -4.879 1.00 91.31 189 PRO A C 1
ATOM 1381 O O . PRO A 1 189 ? 17.403 12.746 -4.786 1.00 91.31 189 PRO A O 1
ATOM 1384 N N . PRO A 1 190 ? 17.699 14.828 -3.955 1.00 91.12 190 PRO A N 1
ATOM 1385 C CA . PRO A 1 190 ? 18.540 14.409 -2.842 1.00 91.12 190 PRO A CA 1
ATOM 1386 C C . PRO A 1 190 ? 17.767 13.501 -1.884 1.00 91.12 190 PRO A C 1
ATOM 1388 O O . PRO A 1 190 ? 16.551 13.610 -1.765 1.00 91.12 190 PRO A O 1
ATOM 1391 N N . LEU A 1 191 ? 18.484 12.625 -1.175 1.00 91.81 191 LEU A N 1
ATOM 1392 C CA . LEU A 1 191 ? 17.956 11.758 -0.109 1.00 91.81 191 LEU A CA 1
ATOM 1393 C C . LEU A 1 191 ? 16.863 10.760 -0.532 1.00 91.81 191 LEU A C 1
ATOM 1395 O O . LEU A 1 191 ? 16.328 10.041 0.311 1.00 91.81 191 LEU A O 1
ATOM 1399 N N . THR A 1 192 ? 16.500 10.691 -1.815 1.00 89.50 192 THR A N 1
ATOM 1400 C CA . THR A 1 192 ? 15.391 9.848 -2.285 1.00 89.50 192 THR A CA 1
ATOM 1401 C C . THR A 1 192 ? 15.629 8.370 -2.013 1.00 89.50 192 THR A C 1
ATOM 1403 O O . THR A 1 192 ? 14.717 7.675 -1.568 1.00 89.50 192 THR A O 1
ATOM 1406 N N . ILE A 1 193 ? 16.853 7.888 -2.225 1.00 88.69 193 ILE A N 1
ATOM 1407 C CA . ILE A 1 193 ? 17.213 6.491 -1.978 1.00 88.69 193 ILE A CA 1
ATOM 1408 C C . ILE A 1 193 ? 17.287 6.212 -0.478 1.00 88.69 193 ILE A C 1
ATOM 1410 O O . ILE A 1 193 ? 16.761 5.207 -0.014 1.00 88.69 193 ILE A O 1
ATOM 1414 N N . GLU A 1 194 ? 17.891 7.098 0.304 1.00 92.62 194 GLU A N 1
ATOM 1415 C CA . GLU A 1 194 ? 18.021 6.971 1.754 1.00 92.62 194 GLU A CA 1
ATOM 1416 C C . GLU A 1 194 ? 16.649 6.922 2.435 1.00 92.62 194 GLU A C 1
ATOM 1418 O O . GLU A 1 194 ? 16.401 6.051 3.272 1.00 92.62 194 GLU A O 1
ATOM 1423 N N . VAL A 1 195 ? 15.730 7.805 2.031 1.00 92.25 195 VAL A N 1
ATOM 1424 C CA . VAL A 1 195 ? 14.355 7.834 2.542 1.00 92.25 195 VAL A CA 1
ATOM 1425 C C . VAL A 1 195 ? 13.571 6.603 2.089 1.00 92.25 195 VAL A C 1
ATOM 1427 O O . VAL A 1 195 ? 12.830 6.042 2.897 1.00 92.25 195 VAL A O 1
ATOM 1430 N N . LEU A 1 196 ? 13.766 6.122 0.855 1.00 89.69 196 LEU A N 1
ATOM 1431 C CA . LEU A 1 196 ? 13.158 4.872 0.385 1.00 89.69 196 LEU A CA 1
ATOM 1432 C C . LEU A 1 196 ? 13.613 3.672 1.233 1.00 89.69 196 LEU A C 1
ATOM 1434 O O . LEU A 1 196 ? 12.778 2.899 1.700 1.00 89.69 196 LEU A O 1
ATOM 1438 N N . ARG A 1 197 ? 14.920 3.554 1.501 1.00 90.81 197 ARG A N 1
ATOM 1439 C CA . ARG A 1 197 ? 15.496 2.502 2.360 1.00 90.81 197 ARG A CA 1
ATOM 1440 C C . ARG A 1 197 ? 14.964 2.572 3.788 1.00 90.81 197 ARG A C 1
ATOM 1442 O O . ARG A 1 197 ? 14.663 1.542 4.389 1.00 90.81 197 ARG A O 1
ATOM 1449 N N . LEU A 1 198 ? 14.831 3.785 4.324 1.00 92.31 198 LEU A N 1
ATOM 1450 C CA . LEU A 1 198 ? 14.207 4.006 5.623 1.00 92.31 198 LEU A CA 1
ATOM 1451 C C . LEU A 1 198 ? 12.742 3.555 5.606 1.00 92.31 198 LEU A C 1
ATOM 1453 O O . LEU A 1 198 ? 12.324 2.848 6.515 1.00 92.31 198 LEU A O 1
ATOM 1457 N N . GLY A 1 199 ? 11.982 3.916 4.571 1.00 91.19 199 GLY A N 1
ATOM 1458 C CA . GLY A 1 199 ? 10.593 3.489 4.397 1.00 91.19 199 GLY A CA 1
ATOM 1459 C C . GLY A 1 199 ? 10.446 1.970 4.372 1.00 91.19 199 GLY A C 1
ATOM 1460 O O . GLY A 1 199 ? 9.577 1.417 5.040 1.00 91.19 199 GLY A O 1
ATOM 1461 N N . GLU A 1 200 ? 11.351 1.287 3.678 1.00 89.44 200 GLU A N 1
ATOM 1462 C CA . GLU A 1 200 ? 11.405 -0.172 3.620 1.00 89.44 200 GLU A CA 1
ATOM 1463 C C . GLU A 1 200 ? 11.693 -0.802 4.995 1.00 89.44 200 GLU A C 1
ATOM 1465 O O . GLU A 1 200 ? 10.998 -1.731 5.416 1.00 89.44 200 GLU A O 1
ATOM 1470 N N . ALA A 1 201 ? 12.650 -0.256 5.750 1.00 92.44 201 ALA A N 1
ATOM 1471 C CA . ALA A 1 201 ? 12.908 -0.689 7.123 1.00 92.44 201 ALA A CA 1
ATOM 1472 C C . ALA A 1 201 ? 11.705 -0.425 8.048 1.00 92.44 201 ALA A C 1
ATOM 1474 O O . ALA A 1 201 ? 11.327 -1.290 8.841 1.00 92.44 201 ALA A O 1
ATOM 1475 N N . LEU A 1 202 ? 11.060 0.738 7.918 1.00 93.31 202 LEU A N 1
ATOM 1476 C CA . LEU A 1 202 ? 9.854 1.084 8.668 1.00 93.31 202 LEU A CA 1
ATOM 1477 C C . LEU A 1 202 ? 8.701 0.129 8.351 1.00 93.31 202 LEU A C 1
ATOM 1479 O O . LEU A 1 202 ? 8.010 -0.282 9.277 1.00 93.31 202 LEU A O 1
ATOM 1483 N N . ALA A 1 203 ? 8.528 -0.286 7.093 1.00 89.81 203 ALA A N 1
ATOM 1484 C CA . ALA A 1 203 ? 7.505 -1.253 6.694 1.00 89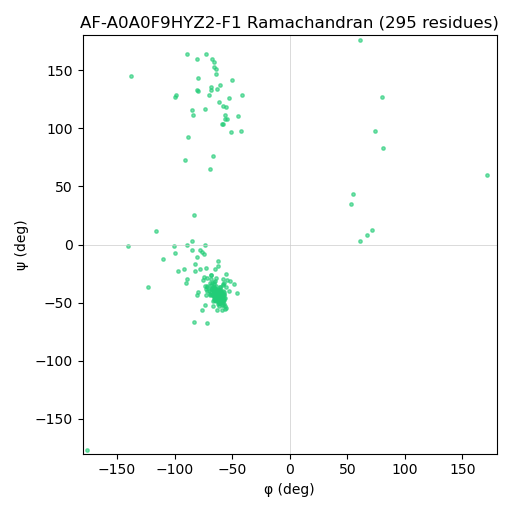.81 203 ALA A CA 1
ATOM 1485 C C . ALA A 1 203 ? 7.716 -2.627 7.353 1.00 89.81 203 ALA A C 1
ATOM 1487 O O . ALA A 1 203 ? 6.753 -3.263 7.793 1.00 89.81 203 ALA A O 1
ATOM 1488 N N . VAL A 1 204 ? 8.974 -3.066 7.476 1.00 90.94 204 VAL A N 1
ATOM 1489 C CA . VAL A 1 204 ? 9.345 -4.302 8.182 1.00 90.94 204 VAL A CA 1
ATOM 1490 C C . VAL A 1 204 ? 9.046 -4.196 9.678 1.00 90.94 204 VAL A C 1
ATOM 1492 O O . VAL A 1 204 ? 8.417 -5.088 10.247 1.00 90.94 204 VAL A O 1
ATOM 1495 N N . VAL A 1 205 ? 9.449 -3.099 10.326 1.00 93.31 205 VAL A N 1
ATOM 1496 C CA . VAL A 1 205 ? 9.186 -2.890 11.763 1.00 93.31 205 VAL A CA 1
ATOM 1497 C C . VAL A 1 205 ? 7.685 -2.721 12.028 1.00 93.31 205 VAL A C 1
ATOM 1499 O O . VAL A 1 205 ? 7.161 -3.242 13.016 1.00 93.31 205 VAL A O 1
ATOM 1502 N N . ALA A 1 206 ? 6.966 -2.065 11.115 1.00 90.56 206 ALA A N 1
ATOM 1503 C CA . ALA A 1 206 ? 5.517 -1.927 11.152 1.00 90.56 206 ALA A CA 1
ATOM 1504 C C . ALA A 1 206 ? 4.810 -3.289 11.154 1.00 90.56 206 ALA A C 1
ATOM 1506 O O . ALA A 1 206 ? 3.809 -3.428 11.852 1.00 90.56 206 ALA A O 1
ATOM 1507 N N . ALA A 1 207 ? 5.352 -4.313 10.483 1.00 89.31 207 ALA A N 1
ATOM 1508 C CA . ALA A 1 207 ? 4.784 -5.661 10.503 1.00 89.31 207 ALA A CA 1
ATOM 1509 C C . ALA A 1 207 ? 4.752 -6.253 11.919 1.00 89.31 207 ALA A C 1
ATOM 1511 O O . ALA A 1 207 ? 3.736 -6.796 12.359 1.00 89.31 207 ALA A O 1
ATOM 1512 N N . ALA A 1 208 ? 5.852 -6.100 12.663 1.00 91.75 208 ALA A N 1
ATOM 1513 C CA . ALA A 1 208 ? 5.940 -6.542 14.051 1.00 91.75 208 ALA A CA 1
ATOM 1514 C C . ALA A 1 208 ? 4.998 -5.744 14.961 1.00 91.75 208 ALA A C 1
ATOM 1516 O O . ALA A 1 208 ? 4.272 -6.333 15.765 1.00 91.75 208 ALA A O 1
ATOM 1517 N N . ALA A 1 209 ? 4.952 -4.419 14.797 1.00 90.69 209 ALA A N 1
ATOM 1518 C CA . ALA A 1 209 ? 4.053 -3.559 15.563 1.00 90.69 209 ALA A CA 1
ATOM 1519 C C . ALA A 1 209 ? 2.570 -3.870 15.281 1.00 90.69 209 ALA A C 1
ATOM 1521 O O . ALA A 1 209 ? 1.772 -3.982 16.212 1.00 90.69 209 ALA A O 1
ATOM 1522 N N . ALA A 1 210 ? 2.202 -4.074 14.013 1.00 87.00 210 ALA A N 1
ATOM 1523 C CA . ALA A 1 210 ? 0.855 -4.438 13.583 1.00 87.00 210 ALA A CA 1
ATOM 1524 C C . ALA A 1 210 ? 0.444 -5.812 14.124 1.00 87.00 210 ALA A C 1
ATOM 1526 O O . ALA A 1 210 ? -0.662 -5.970 14.651 1.00 87.00 210 ALA A O 1
ATOM 1527 N N . PHE A 1 211 ? 1.348 -6.793 14.070 1.00 88.19 211 PHE A N 1
ATOM 1528 C CA . PHE A 1 211 ? 1.101 -8.101 14.663 1.00 88.19 211 PHE A CA 1
ATOM 1529 C C . PHE A 1 211 ? 0.915 -8.006 16.173 1.00 88.19 211 PHE A C 1
ATOM 1531 O O . PHE A 1 211 ? -0.051 -8.557 16.692 1.00 88.19 211 PHE A O 1
ATOM 1538 N N . TRP A 1 212 ? 1.753 -7.254 16.884 1.00 89.69 212 TRP A N 1
ATOM 1539 C CA . TRP A 1 212 ? 1.580 -7.042 18.321 1.00 89.69 212 TRP A CA 1
ATOM 1540 C C . TRP A 1 212 ? 0.239 -6.372 18.650 1.00 89.69 212 TRP A C 1
ATOM 1542 O O . TRP A 1 212 ? -0.472 -6.797 19.562 1.00 89.69 212 TRP A O 1
ATOM 1552 N N . ALA A 1 213 ? -0.128 -5.328 17.905 1.00 86.31 213 ALA A N 1
ATOM 1553 C CA . ALA A 1 213 ? -1.330 -4.540 18.157 1.00 86.31 213 ALA A CA 1
ATOM 1554 C C . ALA A 1 213 ? -2.628 -5.288 17.814 1.00 86.31 213 ALA A C 1
ATOM 1556 O O . ALA A 1 213 ? -3.627 -5.178 18.533 1.00 86.31 213 ALA A O 1
ATOM 1557 N N . TRP A 1 214 ? -2.636 -6.037 16.709 1.00 83.25 214 TRP A N 1
ATOM 1558 C CA . TRP A 1 214 ? -3.866 -6.586 16.134 1.00 83.25 214 TRP A CA 1
ATOM 1559 C C . TRP A 1 214 ? -3.857 -8.105 15.981 1.00 83.25 214 TRP A C 1
ATOM 1561 O O . TRP A 1 214 ? -4.899 -8.724 16.225 1.00 83.25 214 TRP A O 1
ATOM 1571 N N . GLY A 1 215 ? -2.711 -8.695 15.638 1.00 82.56 215 GLY A N 1
ATOM 1572 C CA . GLY A 1 215 ? -2.546 -10.129 15.394 1.00 82.56 215 GLY A CA 1
ATOM 1573 C C . GLY A 1 215 ? -2.496 -10.966 16.673 1.00 82.56 215 GLY A C 1
ATOM 1574 O O . GLY A 1 215 ? -3.329 -11.851 16.858 1.00 82.56 215 GLY A O 1
ATOM 1575 N N . LEU A 1 216 ? -1.575 -10.657 17.589 1.00 86.19 216 LEU A N 1
ATOM 1576 C CA . LEU A 1 216 ? -1.323 -11.403 18.823 1.00 86.19 216 LEU A CA 1
ATOM 1577 C C . LEU A 1 216 ? -2.573 -11.528 19.717 1.00 86.19 216 LEU A C 1
ATOM 1579 O O . LEU A 1 216 ? -2.902 -12.655 20.097 1.00 86.19 216 LEU A O 1
ATOM 1583 N N . PRO A 1 217 ? -3.369 -10.461 19.968 1.00 84.69 217 PRO A N 1
ATOM 1584 C CA . PRO A 1 217 ? -4.610 -10.578 20.744 1.00 84.69 217 PRO A CA 1
ATOM 1585 C C . PRO A 1 217 ? -5.654 -11.501 20.098 1.00 84.69 217 PRO A C 1
ATOM 1587 O O . PRO A 1 217 ? -6.607 -11.938 20.744 1.00 84.69 217 PRO A O 1
ATOM 1590 N N . ARG A 1 218 ? -5.503 -11.779 18.797 1.00 84.88 218 ARG A N 1
ATOM 1591 C CA . ARG A 1 218 ? -6.422 -12.575 17.982 1.00 84.88 218 ARG A CA 1
ATOM 1592 C C . ARG A 1 218 ? -5.787 -13.863 17.462 1.00 84.88 218 ARG A C 1
ATOM 1594 O O . ARG A 1 218 ? -6.409 -14.542 16.651 1.00 84.88 218 ARG A O 1
ATOM 1601 N N . TRP A 1 219 ? -4.613 -14.248 17.961 1.00 84.69 219 TRP A N 1
ATOM 1602 C CA . TRP A 1 219 ? -3.850 -15.391 17.452 1.00 84.69 219 TRP A CA 1
ATOM 1603 C C . TRP A 1 219 ? -4.669 -16.686 17.384 1.00 84.69 219 TRP A C 1
ATOM 1605 O O . TRP A 1 219 ? -4.637 -17.408 16.388 1.00 84.69 219 TRP A O 1
ATOM 1615 N N . ARG A 1 220 ? -5.503 -16.929 18.404 1.00 85.94 220 ARG A N 1
ATOM 1616 C CA . ARG A 1 220 ? -6.403 -18.093 18.474 1.00 85.94 220 ARG A CA 1
ATOM 1617 C C . ARG A 1 220 ? -7.346 -18.232 17.272 1.00 85.94 220 ARG A C 1
ATOM 1619 O O . ARG A 1 220 ? -7.774 -19.338 16.964 1.00 85.94 220 ARG A O 1
ATOM 1626 N N . TRP A 1 221 ? -7.665 -17.130 16.592 1.00 81.94 221 TRP A N 1
ATOM 1627 C CA . TRP A 1 221 ? -8.578 -17.113 15.450 1.00 81.94 221 TRP A CA 1
ATOM 1628 C C . TRP A 1 221 ? -7.907 -17.518 14.139 1.00 81.94 221 TRP A C 1
ATOM 1630 O O . TRP A 1 221 ? -8.617 -17.876 13.205 1.00 81.94 221 TRP A O 1
ATOM 1640 N N . VAL A 1 222 ? -6.571 -17.521 14.050 1.00 81.50 222 VAL A N 1
ATOM 1641 C CA . VAL A 1 222 ? -5.856 -17.907 12.820 1.00 81.50 222 VAL A CA 1
ATOM 1642 C C . VAL A 1 222 ? -6.195 -19.348 12.432 1.00 81.50 222 VAL A C 1
ATOM 1644 O O . VAL A 1 222 ? -6.553 -19.617 11.285 1.00 81.50 222 VAL A O 1
ATOM 1647 N N . GLY A 1 223 ? -6.179 -20.267 13.403 1.00 85.06 223 GLY A N 1
ATOM 1648 C CA . GLY A 1 223 ? -6.478 -21.688 13.206 1.00 85.06 223 GLY A CA 1
ATOM 1649 C C . GLY A 1 223 ? -5.523 -22.405 12.235 1.00 85.06 223 GLY A C 1
ATOM 1650 O O . GLY A 1 223 ? -4.662 -21.800 11.599 1.00 85.06 223 GLY A O 1
ATOM 1651 N N . LYS A 1 224 ? -5.692 -23.725 12.083 1.00 87.12 224 LYS A N 1
ATOM 1652 C CA . LYS A 1 224 ? -4.803 -24.564 11.249 1.00 87.12 224 LYS A CA 1
ATOM 1653 C C . LYS A 1 224 ? -4.812 -24.165 9.770 1.00 87.12 224 LYS A C 1
ATOM 1655 O O . LYS A 1 224 ? -3.762 -24.075 9.151 1.00 87.12 224 LYS A O 1
ATOM 1660 N N . VAL A 1 225 ? -5.994 -23.881 9.224 1.00 82.50 225 VAL A N 1
ATOM 1661 C CA . VAL A 1 225 ? -6.158 -23.483 7.814 1.00 82.50 225 VAL A CA 1
ATOM 1662 C C . VAL A 1 225 ? -5.494 -22.132 7.529 1.00 82.50 225 VAL A C 1
ATOM 1664 O O . VAL A 1 225 ? -4.873 -21.970 6.487 1.00 82.50 225 VAL A O 1
ATOM 1667 N N . GLY A 1 226 ? -5.584 -21.175 8.461 1.00 79.00 226 GLY A N 1
ATOM 1668 C CA . GLY A 1 226 ? -4.913 -19.883 8.323 1.00 79.00 226 GLY A CA 1
ATOM 1669 C C . GLY A 1 226 ? -3.394 -20.026 8.315 1.00 79.00 226 GLY A C 1
ATOM 1670 O O . GLY A 1 226 ? -2.734 -19.484 7.436 1.00 79.00 226 GLY A O 1
ATOM 1671 N N . LEU A 1 227 ? -2.852 -20.828 9.237 1.00 86.44 227 LEU A N 1
ATOM 1672 C CA . LEU A 1 227 ? -1.421 -21.140 9.275 1.00 86.44 227 LEU A CA 1
ATOM 1673 C C . LEU A 1 227 ? -0.949 -21.841 7.997 1.00 86.44 227 LEU A C 1
ATOM 1675 O O . LEU A 1 227 ? 0.086 -21.468 7.456 1.00 86.44 227 LEU A O 1
ATOM 1679 N N . ALA A 1 228 ? -1.718 -22.808 7.488 1.00 84.38 228 ALA A N 1
ATOM 1680 C CA . ALA A 1 228 ? -1.394 -23.506 6.246 1.00 84.38 228 ALA A CA 1
ATOM 1681 C C . ALA A 1 228 ? -1.359 -22.553 5.040 1.00 84.38 228 ALA A C 1
ATOM 1683 O O . ALA A 1 228 ? -0.450 -22.647 4.221 1.00 84.38 228 ALA A O 1
ATOM 1684 N N . ALA A 1 229 ? -2.297 -21.604 4.958 1.00 77.56 229 ALA A N 1
ATOM 1685 C CA . ALA A 1 229 ? -2.309 -20.599 3.897 1.00 77.56 229 ALA A CA 1
ATOM 1686 C C . ALA A 1 229 ? -1.075 -19.683 3.956 1.00 77.56 229 ALA A C 1
ATOM 1688 O O . ALA A 1 229 ? -0.414 -19.485 2.940 1.00 77.56 229 ALA A O 1
ATOM 1689 N N . VAL A 1 230 ? -0.719 -19.176 5.145 1.00 83.12 230 VAL A N 1
ATOM 1690 C CA . VAL A 1 230 ? 0.497 -18.361 5.321 1.00 83.12 230 VAL A CA 1
ATOM 1691 C C . VAL A 1 230 ? 1.747 -19.169 4.968 1.00 83.12 230 VAL A C 1
ATOM 1693 O O . VAL A 1 230 ? 2.590 -18.690 4.215 1.00 83.12 230 VAL A O 1
ATOM 1696 N N . ALA A 1 231 ? 1.847 -20.410 5.447 1.00 85.25 231 ALA A N 1
ATOM 1697 C CA . ALA A 1 231 ? 2.972 -21.290 5.148 1.00 85.25 231 ALA A CA 1
ATOM 1698 C C . ALA A 1 231 ? 3.107 -21.573 3.644 1.00 85.25 231 ALA A C 1
ATOM 1700 O O . ALA A 1 231 ? 4.220 -21.555 3.130 1.00 85.25 231 ALA A O 1
ATOM 1701 N N . ALA A 1 232 ? 1.996 -21.779 2.930 1.00 79.75 232 ALA A N 1
ATOM 1702 C CA . ALA A 1 232 ? 2.009 -21.992 1.486 1.00 79.75 232 ALA A CA 1
ATOM 1703 C C . ALA A 1 232 ? 2.545 -20.767 0.726 1.00 79.75 232 ALA A C 1
ATOM 1705 O O . ALA A 1 232 ? 3.372 -20.923 -0.170 1.00 79.75 232 ALA A O 1
ATOM 1706 N N . VAL A 1 233 ? 2.136 -19.553 1.118 1.00 76.50 233 VAL A N 1
ATOM 1707 C CA . VAL A 1 233 ? 2.647 -18.304 0.524 1.00 76.50 233 VAL A CA 1
ATOM 1708 C C . VAL A 1 233 ? 4.143 -18.141 0.795 1.00 76.50 233 VAL A C 1
ATOM 1710 O O . VAL A 1 233 ? 4.908 -17.864 -0.127 1.00 76.50 233 VAL A O 1
ATOM 1713 N N . LEU A 1 234 ? 4.583 -18.360 2.037 1.00 81.69 234 LEU A N 1
ATOM 1714 C CA . LEU A 1 234 ? 6.002 -18.274 2.390 1.00 81.69 234 LEU A CA 1
ATOM 1715 C C . LEU A 1 234 ? 6.835 -19.320 1.650 1.00 81.69 234 LEU A C 1
ATOM 1717 O O . LEU A 1 234 ? 7.903 -18.992 1.147 1.00 81.69 234 LEU A O 1
ATOM 1721 N N . LEU A 1 235 ? 6.346 -20.557 1.541 1.00 81.75 235 LEU A N 1
ATOM 1722 C CA . LEU A 1 235 ? 7.030 -21.623 0.815 1.00 81.75 235 LEU A CA 1
ATOM 1723 C C . LEU A 1 235 ? 7.170 -21.279 -0.670 1.00 81.75 235 LEU A C 1
ATOM 1725 O O . LEU A 1 235 ? 8.255 -21.433 -1.225 1.00 81.75 235 LEU A O 1
ATOM 1729 N N . ALA A 1 236 ? 6.111 -20.760 -1.297 1.00 73.75 236 ALA A N 1
ATOM 1730 C CA . ALA A 1 236 ? 6.162 -20.308 -2.685 1.00 73.75 236 ALA A CA 1
ATOM 1731 C C . ALA A 1 236 ? 7.220 -19.209 -2.887 1.00 73.75 236 ALA A C 1
ATOM 1733 O O . ALA A 1 236 ? 7.990 -19.266 -3.844 1.00 73.75 236 ALA A O 1
ATOM 1734 N N . LEU A 1 237 ? 7.312 -18.249 -1.960 1.00 74.12 237 LEU A N 1
ATOM 1735 C CA . LEU A 1 237 ? 8.316 -17.182 -2.015 1.00 74.12 237 LEU A CA 1
ATOM 1736 C C . LEU A 1 237 ? 9.733 -17.668 -1.715 1.00 74.12 237 LEU A C 1
ATOM 1738 O O . LEU A 1 237 ? 10.670 -17.180 -2.335 1.00 74.12 237 LEU A O 1
ATOM 1742 N N . ILE A 1 238 ? 9.908 -18.631 -0.809 1.00 78.62 238 ILE A N 1
ATOM 1743 C CA . ILE A 1 238 ? 11.208 -19.265 -0.561 1.00 78.62 238 ILE A CA 1
ATOM 1744 C C . ILE A 1 238 ? 11.680 -19.973 -1.828 1.00 78.62 238 ILE A C 1
ATOM 1746 O O . ILE A 1 238 ? 12.811 -19.754 -2.245 1.00 78.62 238 ILE A O 1
ATOM 1750 N N . ILE A 1 239 ? 10.811 -20.760 -2.471 1.00 72.69 239 ILE A N 1
ATOM 1751 C CA . ILE A 1 239 ? 11.130 -21.450 -3.727 1.00 72.69 239 ILE A CA 1
ATOM 1752 C C . ILE A 1 239 ? 11.479 -20.433 -4.818 1.00 72.69 239 ILE A C 1
ATOM 1754 O O . ILE A 1 239 ? 12.496 -20.587 -5.489 1.00 72.69 239 ILE A O 1
ATOM 1758 N N . ALA A 1 240 ? 10.694 -19.360 -4.958 1.00 66.38 240 ALA A N 1
ATOM 1759 C CA . ALA A 1 240 ? 11.015 -18.272 -5.882 1.00 66.38 240 ALA A CA 1
ATOM 1760 C C . ALA A 1 240 ? 12.360 -17.608 -5.538 1.00 66.38 240 ALA A C 1
ATOM 1762 O O . ALA A 1 240 ? 13.131 -17.258 -6.431 1.00 66.38 240 ALA A O 1
ATOM 1763 N N . GLY A 1 241 ? 12.666 -17.485 -4.247 1.00 65.19 241 GLY A N 1
ATOM 1764 C CA . GLY A 1 241 ? 13.887 -16.892 -3.721 1.00 65.19 241 GLY A CA 1
ATOM 1765 C C . GLY A 1 241 ? 15.143 -17.759 -3.812 1.00 65.19 241 GLY A C 1
ATOM 1766 O O . GLY A 1 241 ? 16.233 -17.263 -3.548 1.00 65.19 241 GLY A O 1
ATOM 1767 N N . LEU A 1 242 ? 15.023 -19.022 -4.227 1.00 71.50 242 LEU A N 1
ATOM 1768 C CA . LEU A 1 242 ? 16.172 -19.848 -4.620 1.00 71.50 242 LEU A CA 1
ATOM 1769 C C . LEU A 1 242 ? 16.731 -19.446 -5.998 1.00 71.50 242 LEU A C 1
ATOM 1771 O O . LEU A 1 242 ? 17.787 -19.931 -6.401 1.00 71.50 242 LEU A O 1
ATOM 1775 N N . SER A 1 243 ? 16.036 -18.560 -6.719 1.00 66.56 243 SER A N 1
ATOM 1776 C CA . SER A 1 243 ? 16.525 -17.961 -7.962 1.00 66.56 243 SER A CA 1
ATOM 1777 C C . SER A 1 243 ? 17.748 -17.064 -7.707 1.00 66.56 243 SER A C 1
ATOM 1779 O O . SER A 1 243 ? 17.905 -16.542 -6.601 1.00 66.56 243 SER A O 1
ATOM 1781 N N . PRO A 1 244 ? 18.604 -16.816 -8.719 1.00 73.12 244 PRO A N 1
ATOM 1782 C CA . PRO A 1 244 ? 19.747 -15.914 -8.585 1.00 73.12 244 PRO A CA 1
ATOM 1783 C C . PRO A 1 244 ? 19.355 -14.553 -7.986 1.00 73.12 244 PRO A C 1
ATOM 1785 O O . PRO A 1 244 ? 18.310 -13.997 -8.325 1.00 73.12 244 PRO A O 1
ATOM 1788 N N . ALA A 1 245 ? 20.211 -13.990 -7.127 1.00 66.44 245 ALA A N 1
ATOM 1789 C CA . ALA A 1 245 ? 19.908 -12.769 -6.369 1.00 66.44 245 ALA A CA 1
ATOM 1790 C C . ALA A 1 245 ? 19.537 -11.562 -7.255 1.00 66.44 245 ALA A C 1
ATOM 1792 O O . ALA A 1 245 ? 18.677 -10.768 -6.884 1.00 66.44 245 ALA A O 1
ATOM 1793 N N . SER A 1 246 ? 20.127 -11.445 -8.450 1.00 64.12 246 SER A N 1
ATOM 1794 C CA . SER A 1 246 ? 19.779 -10.408 -9.432 1.00 64.12 246 SER A CA 1
ATOM 1795 C C . SER A 1 246 ? 18.359 -10.576 -9.981 1.00 64.12 246 SER A C 1
ATOM 1797 O O . SER A 1 246 ? 17.609 -9.606 -10.064 1.00 64.12 246 SER A O 1
ATOM 1799 N N . THR A 1 247 ? 17.959 -11.809 -10.297 1.00 64.44 247 THR A N 1
ATOM 1800 C CA . THR A 1 247 ? 16.594 -12.149 -10.710 1.00 64.44 247 THR A CA 1
ATOM 1801 C C . THR A 1 247 ? 15.606 -11.877 -9.580 1.00 64.44 247 THR A C 1
ATOM 1803 O O . THR A 1 247 ? 14.566 -11.274 -9.821 1.00 64.44 247 THR A O 1
ATOM 1806 N N . MET A 1 248 ? 15.945 -12.237 -8.339 1.00 65.62 248 MET A N 1
ATOM 1807 C CA . MET A 1 248 ? 15.104 -11.946 -7.175 1.00 65.62 248 MET A CA 1
ATOM 1808 C C . MET A 1 248 ? 14.938 -10.436 -6.952 1.00 65.62 248 MET A C 1
ATOM 1810 O O . MET A 1 248 ? 13.819 -9.993 -6.719 1.00 65.62 248 MET A O 1
ATOM 1814 N N . ALA A 1 249 ? 16.007 -9.642 -7.055 1.00 61.78 249 ALA A N 1
ATOM 1815 C CA . ALA A 1 249 ? 15.944 -8.192 -6.869 1.00 61.78 249 ALA A CA 1
ATOM 1816 C C . ALA A 1 249 ? 15.097 -7.500 -7.943 1.00 61.78 249 ALA A C 1
ATOM 1818 O O . ALA A 1 249 ? 14.286 -6.634 -7.623 1.00 61.78 249 ALA A O 1
ATOM 1819 N N . ILE A 1 250 ? 15.225 -7.921 -9.204 1.00 62.03 250 ILE A N 1
ATOM 1820 C CA . ILE A 1 250 ? 14.379 -7.425 -10.296 1.00 62.03 250 ILE A CA 1
ATOM 1821 C C . ILE A 1 250 ? 12.929 -7.838 -10.056 1.00 62.03 250 ILE A C 1
ATOM 1823 O O . ILE A 1 250 ? 12.037 -6.997 -10.113 1.00 62.03 250 ILE A O 1
ATOM 1827 N N . LEU A 1 251 ? 12.679 -9.108 -9.735 1.00 61.88 251 LEU A N 1
ATOM 1828 C CA . LEU A 1 251 ? 11.329 -9.574 -9.448 1.00 61.88 251 LEU A CA 1
ATOM 1829 C C . LEU A 1 251 ? 10.726 -8.783 -8.287 1.00 61.88 251 LEU A C 1
ATOM 1831 O O . LEU A 1 251 ? 9.677 -8.190 -8.490 1.00 61.88 251 LEU A O 1
ATOM 1835 N N . ALA A 1 252 ? 11.411 -8.668 -7.149 1.00 60.25 252 ALA A N 1
ATOM 1836 C CA . ALA A 1 252 ? 10.950 -7.932 -5.975 1.00 60.25 252 ALA A CA 1
ATOM 1837 C C . ALA A 1 252 ? 10.686 -6.450 -6.266 1.00 60.25 252 ALA A C 1
ATOM 1839 O O . ALA A 1 252 ? 9.588 -5.967 -5.993 1.00 60.25 252 ALA A O 1
ATOM 1840 N N . LEU A 1 253 ? 11.623 -5.746 -6.906 1.00 63.25 253 LEU A N 1
ATOM 1841 C CA . LEU A 1 253 ? 11.427 -4.343 -7.271 1.00 63.25 253 LEU A CA 1
ATOM 1842 C C . LEU A 1 253 ? 10.191 -4.183 -8.156 1.00 63.25 253 LEU A C 1
ATOM 1844 O O . LEU A 1 253 ? 9.358 -3.308 -7.934 1.00 63.25 253 LEU A O 1
ATOM 1848 N N . TRP A 1 254 ? 10.020 -5.073 -9.128 1.00 51.66 254 TRP A N 1
ATOM 1849 C CA . TRP A 1 254 ? 8.901 -4.984 -10.044 1.00 51.66 254 TRP A CA 1
ATOM 1850 C C . TRP A 1 254 ? 7.597 -5.442 -9.359 1.00 51.66 254 TRP A C 1
ATOM 1852 O O . TRP A 1 254 ? 6.511 -5.069 -9.806 1.00 51.66 254 TRP A O 1
ATOM 1862 N N . THR A 1 255 ? 7.631 -6.378 -8.391 1.00 56.78 255 THR A N 1
ATOM 1863 C CA . THR A 1 255 ? 6.442 -7.059 -7.809 1.00 56.78 255 THR A CA 1
ATOM 1864 C C . THR A 1 255 ? 5.958 -6.439 -6.519 1.00 56.78 255 THR A C 1
ATOM 1866 O O . THR A 1 255 ? 4.820 -6.674 -6.141 1.00 56.78 255 THR A O 1
ATOM 1869 N N . THR A 1 256 ? 6.799 -5.729 -5.795 1.00 58.12 256 THR A N 1
ATOM 1870 C CA . THR A 1 256 ? 6.444 -5.183 -4.483 1.00 58.12 256 THR A CA 1
ATOM 1871 C C . THR A 1 256 ? 7.012 -3.784 -4.289 1.00 58.12 256 THR A C 1
ATOM 1873 O O . THR A 1 256 ? 6.773 -3.183 -3.250 1.00 58.12 256 THR A O 1
ATOM 1876 N N . GLY A 1 257 ? 7.759 -3.248 -5.266 1.00 58.66 257 GLY A N 1
ATOM 1877 C CA . GLY A 1 257 ? 8.444 -1.962 -5.126 1.00 58.66 257 GLY A CA 1
ATOM 1878 C C . GLY A 1 257 ? 9.576 -1.990 -4.095 1.00 58.66 257 GLY A C 1
ATOM 1879 O O . GLY A 1 257 ? 10.115 -0.939 -3.764 1.00 58.66 257 GLY A O 1
ATOM 1880 N N . LEU A 1 258 ? 9.928 -3.173 -3.575 1.00 66.12 258 LEU A N 1
ATOM 1881 C CA . LEU A 1 258 ? 10.963 -3.338 -2.561 1.00 66.12 258 LEU A CA 1
ATOM 1882 C C . LEU A 1 258 ? 12.340 -3.321 -3.210 1.00 66.12 258 LEU A C 1
ATOM 1884 O O . LEU A 1 258 ? 12.582 -4.021 -4.193 1.00 66.12 258 LEU A O 1
ATOM 1888 N N . SER A 1 259 ? 13.254 -2.552 -2.621 1.00 68.75 259 SER A N 1
ATOM 1889 C CA . SER A 1 259 ? 14.638 -2.494 -3.086 1.00 68.75 259 SER A CA 1
ATOM 1890 C C . SER A 1 259 ? 15.513 -3.611 -2.502 1.00 68.75 259 SER A C 1
ATOM 1892 O O . SER A 1 259 ? 16.659 -3.761 -2.922 1.00 68.75 259 SER A O 1
ATOM 1894 N N . LEU A 1 260 ? 14.959 -4.428 -1.589 1.00 75.69 260 LEU A N 1
ATOM 1895 C CA . LEU A 1 260 ? 15.613 -5.560 -0.920 1.00 75.69 260 LEU A CA 1
ATOM 1896 C C . LEU A 1 260 ? 16.916 -5.169 -0.209 1.00 75.69 260 LEU A C 1
ATOM 1898 O O . LEU A 1 260 ? 17.927 -5.864 -0.283 1.00 75.69 260 LEU A O 1
ATOM 1902 N N . VAL A 1 261 ? 16.896 -4.039 0.496 1.00 82.69 261 VAL A N 1
ATOM 1903 C CA . VAL A 1 261 ? 18.053 -3.551 1.266 1.00 82.69 261 VAL A CA 1
ATOM 1904 C C . VAL A 1 261 ? 18.363 -4.435 2.471 1.00 82.69 261 VAL A C 1
ATOM 1906 O O . VAL A 1 261 ? 19.515 -4.527 2.893 1.00 82.69 261 VAL A O 1
ATOM 1909 N N . LEU A 1 262 ? 17.347 -5.079 3.043 1.00 83.50 262 LEU A N 1
ATOM 1910 C CA . LEU A 1 262 ? 17.502 -6.016 4.149 1.00 83.50 262 LEU A CA 1
ATOM 1911 C C . LEU A 1 262 ? 17.729 -7.448 3.626 1.00 83.50 262 LEU A C 1
ATOM 1913 O O . LEU A 1 262 ? 17.452 -7.757 2.468 1.00 83.50 262 LEU A O 1
ATOM 1917 N N . PRO A 1 263 ? 18.218 -8.378 4.460 1.00 84.25 263 PRO A N 1
ATOM 1918 C CA . PRO A 1 263 ? 18.298 -9.780 4.066 1.00 84.25 263 PRO A CA 1
ATOM 1919 C C . PRO A 1 263 ? 16.910 -10.353 3.743 1.00 84.25 263 PRO A C 1
ATOM 1921 O O . PRO A 1 263 ? 15.965 -10.154 4.506 1.00 84.25 263 PRO A O 1
ATOM 1924 N N . PHE A 1 264 ? 16.794 -11.137 2.666 1.00 80.12 264 PHE A N 1
ATOM 1925 C CA . PHE A 1 264 ? 15.532 -11.758 2.229 1.00 80.12 264 PHE A CA 1
ATOM 1926 C C . PHE A 1 264 ? 14.702 -12.426 3.354 1.00 80.12 264 PHE A C 1
ATOM 1928 O O . PHE A 1 264 ? 13.491 -12.192 3.409 1.00 80.12 264 PHE A O 1
ATOM 1935 N N . PRO A 1 265 ? 15.300 -13.172 4.313 1.00 84.00 265 PRO A N 1
ATOM 1936 C CA . PRO A 1 265 ? 14.550 -13.756 5.430 1.00 84.00 265 PRO A CA 1
ATOM 1937 C C . PRO A 1 265 ? 13.795 -12.734 6.291 1.00 84.00 265 PRO A C 1
ATOM 1939 O O . PRO A 1 265 ? 12.739 -13.052 6.832 1.00 84.00 265 PRO A O 1
ATOM 1942 N N . VAL A 1 266 ? 14.299 -11.502 6.399 1.00 86.56 266 VAL A N 1
ATOM 1943 C CA . VAL A 1 266 ? 13.646 -10.430 7.161 1.00 86.56 266 VAL A CA 1
ATOM 1944 C C . VAL A 1 266 ? 12.312 -10.046 6.516 1.00 86.56 266 VAL A C 1
ATOM 1946 O O . VAL A 1 266 ? 11.311 -9.909 7.220 1.00 86.56 266 VAL A O 1
ATOM 1949 N N . TYR A 1 267 ? 12.254 -9.963 5.183 1.00 82.06 267 TYR A N 1
ATOM 1950 C CA . TYR A 1 267 ? 11.005 -9.701 4.461 1.00 82.06 267 TYR A CA 1
ATOM 1951 C C . TYR A 1 267 ? 10.015 -10.851 4.572 1.00 82.06 267 TYR A C 1
ATOM 1953 O O . TYR A 1 267 ? 8.821 -10.606 4.720 1.00 82.06 267 TYR A O 1
ATOM 1961 N N . LEU A 1 268 ? 10.491 -12.100 4.545 1.00 83.62 268 LEU A N 1
ATOM 1962 C CA . LEU A 1 268 ? 9.623 -13.263 4.742 1.00 83.62 268 LEU A CA 1
ATOM 1963 C C . LEU A 1 268 ? 8.965 -13.239 6.122 1.00 83.62 268 LEU A C 1
ATOM 1965 O O . LEU A 1 268 ? 7.767 -13.489 6.234 1.00 83.62 268 LEU A O 1
ATOM 1969 N N . ILE A 1 269 ? 9.727 -12.898 7.164 1.00 88.06 269 ILE A N 1
ATOM 1970 C CA . ILE A 1 269 ? 9.192 -12.758 8.522 1.00 88.06 269 ILE A CA 1
ATOM 1971 C C . ILE A 1 269 ? 8.184 -11.606 8.580 1.00 88.06 269 ILE A C 1
ATOM 1973 O O . ILE A 1 269 ? 7.082 -11.793 9.093 1.00 88.06 269 ILE A O 1
ATOM 1977 N N . ALA A 1 270 ? 8.514 -10.436 8.025 1.00 87.69 270 ALA A N 1
ATOM 1978 C CA . ALA A 1 270 ? 7.599 -9.295 7.995 1.00 87.69 270 ALA A CA 1
ATOM 1979 C C . ALA A 1 270 ? 6.286 -9.633 7.269 1.00 87.69 270 ALA A C 1
ATOM 1981 O O . ALA A 1 270 ? 5.197 -9.403 7.795 1.00 87.69 270 ALA A O 1
ATOM 1982 N N . LEU A 1 271 ? 6.377 -10.265 6.098 1.00 85.06 271 LEU A N 1
ATOM 1983 C CA . LEU A 1 271 ? 5.217 -10.722 5.345 1.00 85.06 271 LEU A CA 1
ATOM 1984 C C . LEU A 1 271 ? 4.395 -11.739 6.143 1.00 85.06 271 LEU A C 1
ATOM 1986 O O . LEU A 1 271 ? 3.173 -11.622 6.199 1.00 85.06 271 LEU A O 1
ATOM 1990 N N . ALA A 1 272 ? 5.043 -12.707 6.797 1.00 85.69 272 ALA A N 1
ATOM 1991 C CA . ALA A 1 272 ? 4.359 -13.675 7.648 1.00 85.69 272 ALA A CA 1
ATOM 1992 C C . ALA A 1 272 ? 3.535 -12.971 8.732 1.00 85.69 272 ALA A C 1
ATOM 1994 O O . ALA A 1 272 ? 2.363 -13.293 8.924 1.00 85.69 272 ALA A O 1
ATOM 1995 N N . LEU A 1 273 ? 4.120 -11.978 9.406 1.00 88.69 273 LEU A N 1
ATOM 1996 C CA . LEU A 1 273 ? 3.454 -11.208 10.455 1.00 88.69 273 LEU A CA 1
ATOM 1997 C C . LEU A 1 273 ? 2.259 -10.413 9.915 1.00 88.69 273 LEU A C 1
ATOM 1999 O O . LEU A 1 273 ? 1.188 -10.446 10.529 1.00 88.69 273 LEU A O 1
ATOM 2003 N N . TYR A 1 274 ? 2.387 -9.769 8.751 1.00 85.31 274 TYR A N 1
ATOM 2004 C CA . TYR A 1 274 ? 1.258 -9.096 8.102 1.00 85.31 274 TYR A CA 1
ATOM 2005 C C . TYR A 1 274 ? 0.143 -10.071 7.719 1.00 85.31 274 TYR A C 1
ATOM 2007 O O . TYR A 1 274 ? -1.017 -9.838 8.065 1.00 85.31 274 TYR A O 1
ATOM 2015 N N . LEU A 1 275 ? 0.476 -11.194 7.077 1.00 82.88 275 LEU A N 1
ATOM 2016 C CA . LEU A 1 275 ? -0.509 -12.197 6.667 1.00 82.88 275 LEU A CA 1
ATOM 2017 C C . LEU A 1 275 ? -1.223 -12.818 7.872 1.00 82.88 275 LEU A C 1
ATOM 2019 O O . LEU A 1 275 ? -2.446 -12.958 7.867 1.00 82.88 275 LEU A O 1
ATOM 2023 N N . LEU A 1 276 ? -0.488 -13.142 8.937 1.00 85.88 276 LEU A N 1
ATOM 2024 C CA . LEU A 1 276 ? -1.064 -13.660 10.179 1.00 85.88 276 LEU A CA 1
ATOM 2025 C C . LEU A 1 276 ? -1.995 -12.639 10.836 1.00 85.88 276 LEU A C 1
ATOM 2027 O O . LEU A 1 276 ? -3.082 -13.003 11.288 1.00 85.88 276 LEU A O 1
ATOM 2031 N N . THR A 1 277 ? -1.603 -11.363 10.842 1.00 85.06 277 THR A N 1
ATOM 2032 C CA . THR A 1 277 ? -2.447 -10.263 11.327 1.00 85.06 277 THR A CA 1
ATOM 2033 C C . THR A 1 277 ? -3.734 -10.168 10.515 1.00 85.06 277 THR A C 1
ATOM 2035 O O . THR A 1 277 ? -4.822 -10.136 11.091 1.00 85.06 277 THR A O 1
ATOM 2038 N N . LEU A 1 278 ? -3.628 -10.209 9.185 1.00 79.06 278 LEU A N 1
ATOM 2039 C CA . LEU A 1 278 ? -4.766 -10.142 8.273 1.00 79.06 278 LEU A CA 1
ATOM 2040 C C . LEU A 1 278 ? -5.728 -11.314 8.493 1.00 79.06 278 LEU A C 1
ATOM 2042 O O . LEU A 1 278 ? -6.928 -11.094 8.655 1.00 79.06 278 LEU A O 1
ATOM 2046 N N . VAL A 1 279 ? -5.221 -12.547 8.583 1.00 79.50 279 VAL A N 1
ATOM 2047 C CA . VAL A 1 279 ? -6.042 -13.744 8.832 1.00 79.50 279 VAL A CA 1
ATOM 2048 C C . VAL A 1 279 ? -6.722 -13.684 10.204 1.00 79.50 279 VAL A C 1
ATOM 2050 O O . VAL A 1 279 ? -7.911 -14.001 10.319 1.00 79.50 279 VAL A O 1
ATOM 2053 N N . ALA A 1 280 ? -6.000 -13.262 11.246 1.00 80.25 280 ALA A N 1
ATOM 2054 C CA . ALA A 1 280 ? -6.547 -13.129 12.594 1.00 80.25 280 ALA A CA 1
ATOM 2055 C C . ALA A 1 280 ? -7.666 -12.073 12.647 1.00 80.25 280 ALA A C 1
ATOM 2057 O O . ALA A 1 280 ? -8.737 -12.315 13.214 1.00 80.25 280 ALA A O 1
ATOM 2058 N N . CYS A 1 281 ? -7.452 -10.918 12.010 1.00 76.75 281 CYS A N 1
ATOM 2059 C CA . CYS A 1 281 ? -8.453 -9.861 11.875 1.00 76.75 281 CYS A CA 1
ATOM 2060 C C . CYS A 1 281 ? -9.665 -10.332 11.065 1.00 76.75 281 CYS A C 1
ATOM 2062 O O . CYS A 1 281 ? -10.798 -10.130 11.512 1.00 76.75 281 CYS A O 1
ATOM 2064 N N . TRP A 1 282 ? -9.431 -11.031 9.949 1.00 74.38 282 TRP A N 1
ATOM 2065 C CA . TRP A 1 282 ? -10.465 -11.593 9.083 1.00 74.38 282 TRP A CA 1
ATOM 2066 C C . TRP A 1 282 ? -11.428 -12.498 9.836 1.00 74.38 282 TRP A C 1
ATOM 2068 O O . TRP A 1 282 ? -12.641 -12.286 9.843 1.00 74.38 282 TRP A O 1
ATOM 2078 N N . ARG A 1 283 ? -10.875 -13.492 10.530 1.00 75.06 283 ARG A N 1
ATOM 2079 C CA . ARG A 1 283 ? -11.667 -14.506 11.232 1.00 75.06 283 ARG A CA 1
ATOM 2080 C C . ARG A 1 283 ? -12.346 -13.977 12.490 1.00 75.06 283 ARG A C 1
ATOM 2082 O O . ARG A 1 283 ? -13.336 -14.551 12.923 1.00 75.06 283 ARG A O 1
ATOM 2089 N N . SER A 1 284 ? -11.863 -12.865 13.043 1.00 74.06 284 SER A N 1
ATOM 2090 C CA . SER A 1 284 ? -12.503 -12.196 14.179 1.00 74.06 284 SER A CA 1
ATOM 2091 C C . SER A 1 284 ? -13.735 -11.352 13.807 1.00 74.06 284 SER A C 1
ATOM 2093 O O . SER A 1 284 ? -14.360 -10.786 14.701 1.00 74.06 284 SER A O 1
ATOM 2095 N N . GLY A 1 285 ? -14.069 -11.218 12.514 1.00 64.62 285 GLY A N 1
ATOM 2096 C CA . GLY A 1 285 ? -15.221 -10.434 12.041 1.00 64.62 285 GLY A CA 1
ATOM 2097 C C . GLY A 1 285 ? -15.049 -8.914 12.163 1.00 64.62 285 GLY A C 1
ATOM 2098 O O . GLY A 1 285 ? -16.011 -8.160 12.022 1.00 64.62 285 GLY A O 1
ATOM 2099 N N . ASN A 1 286 ? -13.832 -8.431 12.431 1.00 63.88 286 ASN A N 1
ATOM 2100 C CA . ASN A 1 286 ? -13.571 -7.016 12.679 1.00 63.88 286 ASN A CA 1
ATOM 2101 C C . ASN A 1 286 ? -13.223 -6.278 11.374 1.00 63.88 286 ASN A C 1
ATOM 2103 O O . ASN A 1 286 ? -12.070 -5.927 11.122 1.00 63.88 286 ASN A O 1
ATOM 2107 N N . ALA A 1 287 ? -14.250 -6.071 10.544 1.00 51.34 287 ALA A N 1
ATOM 2108 C CA . ALA A 1 287 ? -14.176 -5.565 9.168 1.00 51.34 287 ALA A CA 1
ATOM 2109 C C . ALA A 1 287 ? -13.302 -4.307 8.980 1.00 51.34 287 ALA A C 1
ATOM 2111 O O . ALA A 1 287 ? -12.613 -4.173 7.974 1.00 51.34 287 ALA A O 1
ATOM 2112 N N . PHE A 1 288 ? -13.264 -3.415 9.975 1.00 52.09 288 PHE A N 1
ATOM 2113 C CA . PHE A 1 288 ? -12.490 -2.170 9.929 1.00 52.09 288 PHE A CA 1
ATOM 2114 C C . PHE A 1 288 ? -10.969 -2.395 9.839 1.00 52.09 288 PHE A C 1
ATOM 2116 O O . PHE A 1 288 ? -10.290 -1.714 9.076 1.00 52.09 288 PHE A O 1
ATOM 2123 N N . TRP A 1 289 ? -10.428 -3.371 10.573 1.00 51.25 289 TRP A N 1
ATOM 2124 C CA . TRP A 1 289 ? -8.983 -3.641 10.588 1.00 51.25 289 TRP A CA 1
ATOM 2125 C C . TRP A 1 289 ? -8.526 -4.504 9.413 1.00 51.25 289 TRP A C 1
ATOM 2127 O O . TRP A 1 289 ? -7.370 -4.430 9.015 1.00 51.25 289 TRP A O 1
ATOM 2137 N N . ILE A 1 290 ? -9.441 -5.276 8.824 1.00 48.34 290 ILE A N 1
ATOM 2138 C CA . ILE A 1 290 ? -9.197 -5.999 7.573 1.00 48.34 290 ILE A CA 1
ATOM 2139 C C . ILE A 1 290 ? -9.036 -4.999 6.419 1.00 48.34 290 ILE A C 1
ATOM 2141 O O . ILE A 1 290 ? -8.119 -5.118 5.615 1.00 48.34 290 ILE A O 1
ATOM 2145 N N . ALA A 1 291 ? -9.894 -3.977 6.387 1.00 47.44 291 ALA A N 1
ATOM 2146 C CA . ALA A 1 291 ? -9.835 -2.899 5.407 1.00 47.44 291 ALA A CA 1
ATOM 2147 C C . ALA A 1 291 ? -8.569 -2.041 5.559 1.00 47.44 291 ALA A C 1
ATOM 2149 O O . ALA A 1 291 ? -7.946 -1.682 4.568 1.00 47.44 291 ALA A O 1
ATOM 2150 N N . ALA A 1 292 ? -8.168 -1.759 6.805 1.00 48.31 292 ALA A N 1
ATOM 2151 C CA . ALA A 1 292 ? -6.932 -1.043 7.101 1.00 48.31 292 ALA A CA 1
ATOM 2152 C C . ALA A 1 292 ? -5.685 -1.870 6.753 1.00 48.31 292 ALA A C 1
ATOM 2154 O O . ALA A 1 292 ? -4.758 -1.322 6.179 1.00 48.31 292 ALA A O 1
ATOM 2155 N N . GLY A 1 293 ? -5.676 -3.177 7.044 1.00 45.09 293 GLY A N 1
ATOM 2156 C CA . GLY A 1 293 ? -4.550 -4.077 6.765 1.00 45.09 293 GLY A CA 1
ATOM 2157 C C . GLY A 1 293 ? -4.300 -4.350 5.278 1.00 45.09 293 GLY A C 1
ATOM 2158 O O . GLY A 1 293 ? -3.167 -4.616 4.901 1.00 45.09 293 GLY A O 1
ATOM 2159 N N . LEU A 1 294 ? -5.327 -4.246 4.430 1.00 46.06 294 LEU A N 1
ATOM 2160 C CA . LEU A 1 294 ? -5.195 -4.363 2.970 1.00 46.06 294 LEU A CA 1
ATOM 2161 C C . LEU A 1 294 ? -4.713 -3.092 2.275 1.00 46.06 294 LEU A C 1
ATOM 2163 O O . LEU A 1 294 ? -4.380 -3.150 1.102 1.00 46.06 294 LEU A O 1
ATOM 2167 N N . LEU A 1 295 ? -4.670 -1.967 2.989 1.00 45.00 295 LEU A N 1
ATOM 2168 C CA . LEU A 1 295 ? -4.012 -0.743 2.530 1.00 45.00 295 LEU A CA 1
ATOM 2169 C C . LEU A 1 295 ? -2.523 -0.700 2.942 1.00 45.00 295 LEU A C 1
ATOM 2171 O O . LEU A 1 295 ? -1.851 0.282 2.647 1.00 45.00 295 LEU A O 1
ATOM 2175 N N . LEU A 1 296 ? -2.022 -1.729 3.649 1.00 35.97 296 LEU A N 1
ATOM 2176 C CA . LEU A 1 296 ? -0.628 -1.854 4.125 1.00 35.97 296 LEU A CA 1
ATOM 2177 C C . LEU A 1 296 ? 0.257 -2.753 3.255 1.00 35.97 296 LEU A C 1
ATOM 2179 O O . LEU A 1 296 ? 1.451 -2.865 3.533 1.00 35.97 296 LEU A O 1
ATOM 2183 N N . VAL A 1 297 ? -0.334 -3.429 2.270 1.00 34.50 297 VAL A N 1
ATOM 2184 C CA . VAL A 1 297 ? 0.326 -4.318 1.303 1.00 34.50 297 VAL A CA 1
ATOM 2185 C C . VAL A 1 297 ? 0.157 -3.706 -0.076 1.00 34.50 297 VAL A C 1
ATOM 2187 O O . VAL A 1 297 ? 1.135 -3.751 -0.850 1.00 34.50 297 VAL A O 1
#

Organism: NCBI:txid412755

Mean predicted aligned error: 9.59 Å

Solvent-accessible surface area (backbone atoms only — not comparable to full-atom values): 15813 Å² total; per-residue (Å²): 135,81,89,87,80,82,80,78,77,73,82,72,77,72,75,82,69,76,78,76,45,64,64,55,52,41,50,55,51,50,54,31,50,52,23,46,52,46,14,46,48,26,27,57,42,45,49,58,56,49,76,78,46,86,76,47,80,74,53,46,55,53,47,51,52,30,36,52,54,7,52,52,22,43,52,53,24,52,52,44,48,53,52,48,51,52,50,51,52,53,51,46,56,72,68,50,69,93,53,74,66,39,59,49,51,51,50,32,52,48,42,23,53,49,13,46,54,40,39,78,74,39,96,44,67,67,24,47,46,40,19,53,51,23,46,50,52,41,52,53,48,53,50,50,50,49,57,72,74,37,94,65,54,71,50,46,48,50,15,52,50,28,42,47,50,16,51,45,23,45,47,48,34,56,49,43,53,50,51,29,61,74,70,69,45,91,66,80,61,80,65,34,66,61,37,34,54,48,13,53,53,29,44,43,53,18,17,56,32,39,18,60,47,51,10,58,86,27,50,84,50,30,50,72,68,43,51,51,53,50,50,52,53,51,49,54,50,50,61,57,58,72,44,60,68,69,58,40,48,53,48,38,34,75,71,68,69,41,83,68,88,60,63,70,70,57,54,54,52,23,49,49,32,43,51,48,21,40,41,6,27,52,65,64,68,45,41,71,57,36,59,54,52,65,76,75,115